Protein AF-A0AAU4DW94-F1 (afdb_monomer)

Sequence (323 aa):
MRGLFCSKTCSGLAQRNRVARTCLQCGTGFEMKASRAEQGKGRYCSVDCQALAEGSVYRPCRGCGKTFRVVRSVAERGWGSFCSQACTARRVERSCRVCGKGFSVKASVADDGRGFYCSNTCRHIGHRNRVELTCPVCSQRFTVPASLQDKRRTCSRACWVKIMGADPDMSAILAKARHDLLTTRSETRPERILYALIAEVLAELAPEVGWERQHLLLGRWTVDAAVPSLDLVLQADGDYWHGLLPESREDPRVIGNLANDARQDRALAEKGWTVLRFWESDLIGDLPACEARLRTAVLQRVRVGEPARPPEHDRGEEQQSSG

Radius of gyration: 42.32 Å; Cα contacts (8 Å, |Δi|>4): 405; chains: 1; bounding box: 106×96×96 Å

Nearest PDB structures (foldseek):
  3hrl-assembly1_A  TM=8.164E-01  e=5.955E-02  Neisseria gonorrhoeae FA 1090

Mean predicted aligned error: 16.4 Å

Secondary structure (DSSP, 8-state):
---S-SSHHHHHHHT--EEEEE-TTT--EEEEEHHHHHTT--SSSSHHHHHHHH-EEEEE-TTT--EEEEEHHHHHTT----SSHHHHT-EEEEE-TTT--EEEEEHHHHHTT----SSHHHHHHHT--EEEEE-TTT--EEEEEGGGTTT--SSSHHHHHHHHTT-HHHHHHHHHHHHHHHHTSPPPHHHHHHHHHHHHHHHHH-TT---EEEEEETTTEEEEEEEGGGTEEEEEE-TTTTT-SGGGGGSHHHHHHHHHHHHHHHHHHTTT-EEEEEEHHHHHH-HHHHHHHHHHHHHHHHHHHSPPPPP------------

Foldseek 3Di:
DPDDAPDPVRVVVVQQAKDWDAAPQPRDIDIDGPVCVVVVDDNHRDPVSVQVVQDWDWDQAPQPRDIDIDRPVCVVVVHDNHRDPVSQQDWDWAAAPQPRDIDIDGPVCVVVVHDNHRDPVSVVVVPQQKDWAAAPQPRDIDIDRPVCPVVDRHPDPVSVVVCCVVPPVNQLVVQVVVLVVVVPDDADPLLVLVVVLVCVLCVVPPVVFDKDAQDQPPSHDGAGIDRVLLLETEHEDECLLCPVDVVSCVDPNNVVVVVVVVVVCVVSVVVVHHYDYDYPCCSVPPVVVVSVVVNVSVVVSVVVPDDPDPDDPDPDDDDDDDD

pLDDT: mean 83.83, std 13.25, range [34.88, 97.69]

Structure (mmCIF, N/CA/C/O backbone):
data_AF-A0AAU4DW94-F1
#
_entry.id   AF-A0AAU4DW94-F1
#
loop_
_a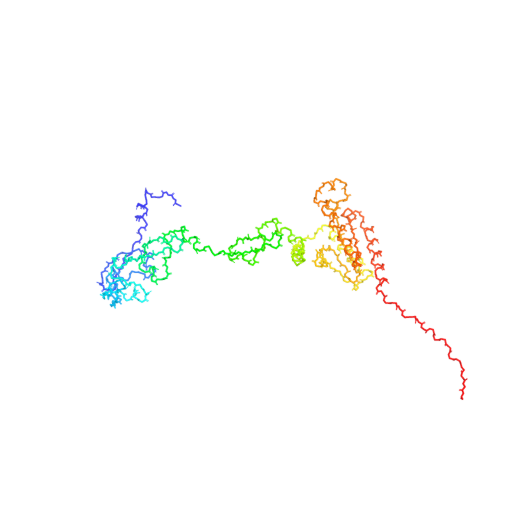tom_site.group_PDB
_atom_site.id
_atom_site.type_symbol
_atom_site.label_atom_id
_atom_site.label_alt_id
_atom_site.label_comp_id
_atom_site.label_asym_id
_atom_site.label_entity_id
_atom_site.label_seq_id
_atom_site.pdbx_PDB_ins_code
_atom_site.Cartn_x
_atom_site.Cartn_y
_atom_site.Cartn_z
_atom_site.occupancy
_atom_site.B_iso_or_equiv
_atom_site.auth_seq_id
_atom_site.auth_comp_id
_atom_site.auth_asym_id
_atom_site.auth_atom_id
_atom_site.pdbx_PDB_model_num
ATOM 1 N N . MET A 1 1 ? 41.140 24.780 0.048 1.00 46.78 1 MET A N 1
ATOM 2 C CA . MET A 1 1 ? 42.145 25.668 -0.578 1.00 46.78 1 MET A CA 1
ATOM 3 C C . MET A 1 1 ? 41.713 26.039 -1.999 1.00 46.78 1 MET A C 1
ATOM 5 O O . MET A 1 1 ? 42.033 25.329 -2.944 1.00 46.78 1 MET A O 1
ATOM 9 N N . ARG A 1 2 ? 40.942 27.118 -2.170 1.00 44.88 2 ARG A N 1
ATOM 10 C CA . ARG A 1 2 ? 40.786 27.800 -3.467 1.00 44.88 2 ARG A 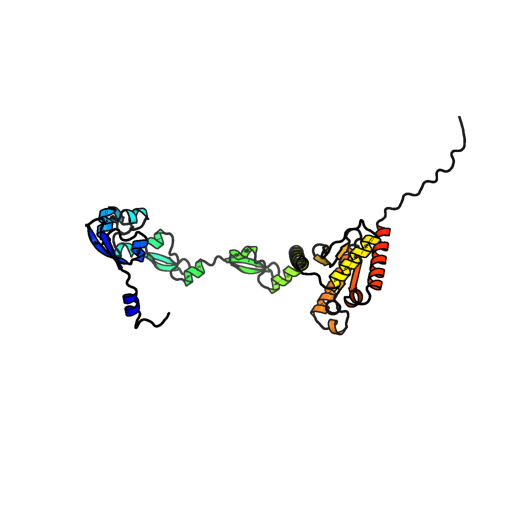CA 1
ATOM 11 C C . ARG A 1 2 ? 41.470 29.156 -3.304 1.00 44.88 2 ARG A C 1
ATOM 13 O O . ARG A 1 2 ? 41.121 29.858 -2.366 1.00 44.88 2 ARG A O 1
ATOM 20 N N . GLY A 1 3 ? 42.467 29.462 -4.138 1.00 58.72 3 GLY A N 1
ATOM 21 C CA . GLY A 1 3 ? 43.179 30.750 -4.093 1.00 58.72 3 GLY A CA 1
ATOM 22 C C . GLY A 1 3 ? 44.693 30.730 -4.355 1.00 58.72 3 GLY A C 1
ATOM 23 O O . GLY A 1 3 ? 45.267 31.798 -4.482 1.00 58.72 3 GLY A O 1
ATOM 24 N N . LEU A 1 4 ? 45.357 29.569 -4.470 1.00 67.00 4 LEU A N 1
ATOM 25 C CA . LEU A 1 4 ? 46.831 29.523 -4.593 1.00 67.00 4 LEU A CA 1
ATOM 26 C C . LEU A 1 4 ? 47.406 29.756 -6.007 1.00 67.00 4 LEU A C 1
ATOM 28 O O . LEU A 1 4 ? 48.617 29.887 -6.142 1.00 67.00 4 LEU A O 1
ATOM 32 N N . PHE A 1 5 ? 46.596 29.772 -7.070 1.00 71.88 5 PHE A N 1
ATOM 33 C CA . PHE A 1 5 ? 47.116 29.783 -8.445 1.00 71.88 5 PHE A CA 1
ATOM 34 C C . PHE A 1 5 ? 46.402 30.805 -9.333 1.00 71.88 5 PHE A C 1
ATOM 36 O O . PHE A 1 5 ? 45.175 30.876 -9.325 1.00 71.88 5 PHE A O 1
ATOM 43 N N . CYS A 1 6 ? 47.178 31.527 -10.155 1.00 78.62 6 CYS A N 1
ATOM 44 C CA . CYS A 1 6 ? 46.714 32.602 -11.044 1.00 78.62 6 CYS A CA 1
ATOM 45 C C . CYS A 1 6 ? 45.706 32.184 -12.123 1.00 78.62 6 CYS A C 1
ATOM 47 O O . CYS A 1 6 ? 44.949 33.011 -12.622 1.00 78.62 6 CYS A O 1
ATOM 49 N N . SER A 1 7 ? 45.698 30.916 -12.527 1.00 77.31 7 SER A N 1
ATOM 50 C CA . SER A 1 7 ? 44.828 30.411 -13.590 1.00 77.31 7 SER A CA 1
ATOM 51 C C . SER A 1 7 ? 44.782 28.881 -13.577 1.00 77.31 7 SER A C 1
ATOM 53 O O . SER A 1 7 ? 45.598 28.218 -12.925 1.00 77.31 7 SER A O 1
ATOM 55 N N . LYS A 1 8 ? 43.858 28.289 -14.350 1.00 72.81 8 LYS A N 1
ATOM 56 C CA . LYS A 1 8 ? 43.817 26.830 -14.568 1.00 72.81 8 LYS A CA 1
ATOM 57 C C . LYS A 1 8 ? 45.113 26.298 -15.197 1.00 72.81 8 LYS A C 1
ATOM 59 O O . LYS A 1 8 ? 45.486 25.161 -14.922 1.00 72.81 8 LYS A O 1
ATOM 64 N N . THR A 1 9 ? 45.823 27.105 -15.989 1.00 77.56 9 THR A N 1
ATOM 65 C CA . THR A 1 9 ? 47.137 26.742 -16.541 1.00 77.56 9 THR A CA 1
ATOM 66 C C . THR A 1 9 ? 48.238 26.804 -15.482 1.00 77.56 9 THR A C 1
ATOM 68 O O . THR A 1 9 ? 48.999 25.843 -15.386 1.00 77.56 9 THR A O 1
ATOM 71 N N . CYS A 1 10 ? 48.275 27.838 -14.627 1.00 74.62 10 CYS A N 1
ATOM 72 C CA . CYS A 1 10 ? 49.214 27.930 -13.495 1.00 74.62 10 CYS A CA 1
ATOM 73 C C . CYS A 1 10 ? 49.023 26.757 -12.511 1.00 74.62 10 CYS A C 1
ATOM 75 O O . CYS A 1 10 ? 49.979 26.092 -12.118 1.00 74.62 10 CYS A O 1
ATOM 77 N N . SER A 1 11 ? 47.766 26.445 -12.171 1.00 71.75 11 SER A N 1
ATOM 78 C CA . SER A 1 11 ? 47.411 25.307 -11.312 1.00 71.75 11 SER A CA 1
ATOM 79 C C . SER A 1 11 ? 47.784 23.970 -11.958 1.00 71.75 11 SER A C 1
ATOM 81 O O . SER A 1 11 ? 48.343 23.096 -11.299 1.00 71.75 11 SER A O 1
ATOM 83 N N . GLY A 1 12 ? 47.539 23.826 -13.263 1.00 70.56 12 GLY A N 1
ATOM 84 C CA . GLY A 1 12 ? 47.903 22.635 -14.021 1.00 70.56 12 GLY A CA 1
ATOM 85 C C . GLY A 1 12 ? 49.409 22.451 -14.226 1.00 70.56 12 GLY A C 1
ATOM 86 O O . GLY A 1 12 ? 49.816 21.327 -14.497 1.00 70.56 12 GLY A O 1
ATOM 87 N N . LEU A 1 13 ? 50.220 23.513 -14.117 1.00 73.94 13 LEU A N 1
ATOM 88 C CA . LEU A 1 13 ? 51.690 23.475 -14.116 1.00 73.94 13 LEU A CA 1
ATOM 89 C C . LEU A 1 13 ? 52.235 23.056 -12.746 1.00 73.94 13 LEU A C 1
ATOM 91 O O . LEU A 1 13 ? 53.047 22.139 -12.680 1.00 73.94 13 LEU A O 1
ATOM 95 N N . ALA A 1 14 ? 51.729 23.656 -11.666 1.00 68.06 14 ALA A N 1
ATOM 96 C CA . ALA A 1 14 ? 52.132 23.336 -10.295 1.00 68.06 14 ALA A CA 1
ATOM 97 C C . ALA A 1 14 ? 51.762 21.900 -9.871 1.00 68.06 14 ALA A C 1
ATOM 99 O O . ALA A 1 14 ? 52.437 21.295 -9.049 1.00 68.06 14 ALA A O 1
ATOM 100 N N . GLN A 1 15 ? 50.709 21.328 -10.461 1.00 67.69 15 GLN A N 1
ATOM 101 C CA . GLN A 1 15 ? 50.270 19.948 -10.216 1.00 67.69 15 GLN A CA 1
ATOM 102 C C . GLN A 1 15 ? 50.915 18.916 -11.168 1.00 67.69 15 GLN A C 1
ATOM 104 O O . GLN A 1 15 ? 50.485 17.757 -11.207 1.00 67.69 15 GLN A O 1
ATOM 109 N N . ARG A 1 16 ? 51.924 19.292 -11.974 1.00 70.12 16 ARG A N 1
ATOM 110 C CA . ARG A 1 16 ? 52.632 18.346 -12.858 1.00 70.12 16 ARG A CA 1
ATOM 111 C C . ARG A 1 16 ? 53.604 17.483 -12.062 1.00 70.12 16 ARG A C 1
ATOM 113 O O . ARG A 1 16 ? 54.795 17.750 -12.025 1.00 70.12 16 ARG A O 1
ATOM 120 N N . ASN A 1 17 ? 53.101 16.390 -11.506 1.00 79.88 17 ASN A N 1
ATOM 121 C CA . ASN A 1 17 ? 53.946 15.323 -10.982 1.00 79.88 17 ASN A CA 1
ATOM 122 C C . ASN A 1 17 ? 54.277 14.324 -12.109 1.00 79.88 17 ASN A C 1
ATOM 124 O O . ASN A 1 17 ? 53.418 13.518 -12.498 1.00 79.88 17 ASN A O 1
ATOM 128 N N . ARG A 1 18 ? 55.483 14.425 -12.689 1.00 83.88 18 ARG A N 1
ATOM 129 C CA . ARG A 1 18 ? 55.984 13.516 -13.734 1.00 83.88 18 ARG A CA 1
ATOM 130 C C . ARG A 1 18 ? 57.134 12.668 -13.203 1.00 83.88 18 ARG A C 1
ATOM 132 O O . ARG A 1 18 ? 57.980 13.157 -12.473 1.00 83.88 18 ARG A O 1
ATOM 139 N N . VAL A 1 19 ? 57.160 11.409 -13.612 1.00 85.25 19 VAL A N 1
ATOM 140 C CA . VAL A 1 19 ? 58.205 10.439 -13.287 1.00 85.25 19 VAL A CA 1
ATOM 141 C C . VAL A 1 19 ? 58.831 9.920 -14.575 1.00 85.25 19 VAL A C 1
ATOM 143 O O . VAL A 1 19 ? 58.117 9.680 -15.558 1.00 85.25 19 VAL A O 1
ATOM 146 N N . ALA A 1 20 ? 60.152 9.751 -14.566 1.00 87.56 20 ALA A N 1
ATOM 147 C CA 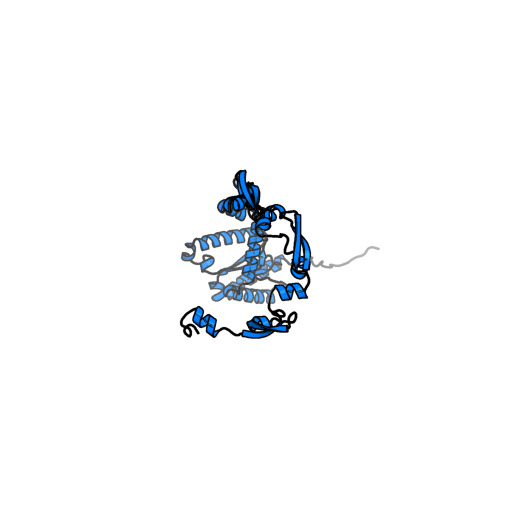. ALA A 1 20 ? 60.893 9.132 -15.656 1.00 87.56 20 ALA A CA 1
ATOM 148 C C . ALA A 1 20 ? 60.749 7.602 -15.596 1.00 87.56 20 ALA A C 1
ATOM 150 O O . ALA A 1 20 ? 60.812 6.993 -14.527 1.00 87.56 20 ALA A O 1
ATOM 151 N N . ARG A 1 21 ? 60.525 6.979 -16.751 1.00 85.81 21 ARG A N 1
ATOM 152 C CA . ARG A 1 21 ? 60.406 5.528 -16.944 1.00 85.81 21 ARG A CA 1
ATOM 153 C C . ARG A 1 21 ? 61.185 5.133 -18.194 1.00 85.81 21 ARG A C 1
ATOM 155 O O . ARG A 1 21 ? 61.287 5.912 -19.137 1.00 85.81 21 ARG A O 1
ATOM 162 N N . THR A 1 22 ? 61.683 3.905 -18.223 1.00 87.69 22 THR A N 1
ATOM 163 C CA . THR A 1 22 ? 62.366 3.344 -19.395 1.00 87.69 22 THR A CA 1
ATOM 164 C C . THR A 1 22 ? 61.388 2.498 -20.200 1.00 87.69 22 THR A C 1
ATOM 166 O O . THR A 1 22 ? 60.675 1.662 -19.644 1.00 87.69 22 THR A O 1
ATOM 169 N N . CYS A 1 23 ? 61.322 2.720 -21.513 1.00 87.25 23 CYS A N 1
ATOM 170 C CA . CYS A 1 23 ? 60.499 1.910 -22.405 1.00 87.25 23 CYS A CA 1
ATOM 171 C C . CYS A 1 23 ? 61.032 0.473 -22.469 1.00 87.25 23 CYS A C 1
ATOM 173 O O . CYS A 1 23 ? 62.174 0.264 -22.866 1.00 87.25 23 CYS A O 1
ATOM 175 N N . LEU A 1 24 ? 60.186 -0.518 -22.171 1.00 85.31 24 LEU A N 1
ATOM 176 C CA . LEU A 1 24 ? 60.566 -1.935 -22.228 1.00 85.31 24 LEU A CA 1
ATOM 177 C C . LEU A 1 24 ? 60.797 -2.460 -23.656 1.00 85.31 24 LEU A C 1
ATOM 179 O O . LEU A 1 24 ? 61.305 -3.563 -23.807 1.00 85.31 24 LEU A O 1
ATOM 183 N N . GLN A 1 25 ? 60.418 -1.696 -24.688 1.00 84.62 25 GLN A N 1
ATOM 184 C CA . GLN A 1 25 ? 60.578 -2.094 -26.092 1.00 84.62 25 GLN A CA 1
ATOM 185 C C . GLN A 1 25 ? 61.807 -1.469 -26.763 1.00 84.62 25 GLN A C 1
ATOM 187 O O . GLN A 1 25 ? 62.525 -2.158 -27.474 1.00 84.62 25 GLN A O 1
ATOM 192 N N . CYS A 1 26 ? 62.038 -0.164 -26.583 1.00 85.88 26 CYS A N 1
ATOM 193 C CA . CYS A 1 26 ? 63.111 0.565 -27.277 1.00 85.88 26 CYS A CA 1
ATOM 194 C C . CYS A 1 26 ? 64.215 1.084 -26.345 1.00 85.88 26 CYS A C 1
ATOM 196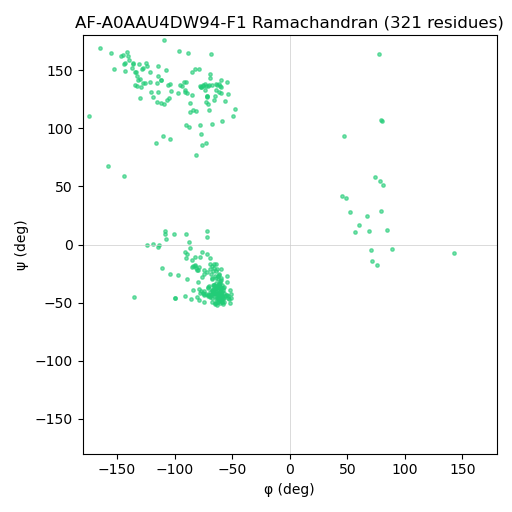 O O . CYS A 1 26 ? 65.145 1.732 -26.810 1.00 85.88 26 CYS A O 1
ATOM 198 N N . GLY A 1 27 ? 64.095 0.874 -25.029 1.00 82.75 27 GLY A N 1
ATOM 199 C CA . GLY A 1 27 ? 65.083 1.313 -24.037 1.00 82.75 27 GLY A CA 1
ATOM 200 C C . GLY A 1 27 ? 65.149 2.827 -23.803 1.00 82.75 27 GLY A C 1
ATOM 201 O O . GLY A 1 27 ? 65.865 3.276 -22.916 1.00 82.75 27 GLY A O 1
ATOM 202 N N . THR A 1 28 ? 64.400 3.638 -24.554 1.00 89.56 28 THR A N 1
ATOM 203 C CA . THR A 1 28 ? 64.410 5.100 -24.405 1.00 89.56 28 THR A CA 1
ATOM 204 C C . THR A 1 28 ? 63.687 5.535 -23.128 1.00 89.56 28 THR A C 1
ATOM 206 O O . THR A 1 28 ? 62.592 5.046 -22.823 1.00 89.56 28 THR A O 1
ATOM 209 N N . GLY A 1 29 ? 64.283 6.480 -22.396 1.00 88.00 29 GLY A N 1
ATOM 210 C CA . GLY A 1 29 ? 63.657 7.134 -21.247 1.00 88.00 29 GLY A CA 1
ATOM 211 C C . GLY A 1 29 ? 62.529 8.078 -21.675 1.00 88.00 29 GLY A C 1
ATOM 212 O O . GLY A 1 29 ? 62.667 8.821 -22.644 1.00 88.00 29 GLY A O 1
ATOM 213 N N . PHE A 1 30 ? 61.402 8.052 -20.968 1.00 90.12 30 PHE A N 1
ATOM 214 C CA . PHE A 1 30 ? 60.269 8.946 -21.202 1.00 90.12 30 PHE A CA 1
ATOM 215 C C . PHE A 1 30 ? 59.589 9.343 -19.890 1.00 90.12 30 PHE A C 1
ATOM 217 O O . PHE A 1 30 ? 59.643 8.624 -18.893 1.00 90.12 30 PHE A O 1
ATOM 224 N N . GLU A 1 31 ? 58.910 10.489 -19.891 1.00 87.44 31 GLU A N 1
ATOM 225 C CA . GLU A 1 31 ? 58.238 11.008 -18.700 1.00 87.44 31 GLU A CA 1
ATOM 226 C C . GLU A 1 31 ? 56.723 10.818 -18.749 1.00 87.44 31 GLU A C 1
ATOM 228 O O . GLU A 1 31 ? 56.059 11.149 -19.737 1.00 87.44 31 GLU A O 1
ATOM 233 N N . MET A 1 32 ? 56.124 10.418 -17.631 1.00 83.62 32 MET A N 1
ATOM 234 C CA . MET A 1 32 ? 54.675 10.251 -17.508 1.00 83.62 32 MET A CA 1
ATOM 235 C C . MET A 1 32 ? 54.153 10.703 -16.146 1.00 83.62 32 MET A C 1
ATOM 237 O O . MET A 1 32 ? 54.918 10.895 -15.215 1.00 83.62 32 MET A O 1
ATOM 241 N N . LYS A 1 33 ? 52.835 10.872 -16.009 1.00 86.25 33 LYS A N 1
ATOM 242 C CA . LYS A 1 33 ? 52.226 11.262 -14.728 1.00 86.25 33 LYS A CA 1
ATOM 243 C C . LYS A 1 33 ? 52.440 10.180 -13.662 1.00 86.25 33 LYS A C 1
ATOM 245 O O . LYS A 1 33 ? 52.119 9.021 -13.932 1.00 86.25 33 LYS A O 1
ATOM 250 N N . ALA A 1 34 ? 52.874 10.576 -12.463 1.00 83.25 34 ALA A N 1
ATOM 251 C CA . ALA A 1 34 ? 53.146 9.673 -11.336 1.00 83.25 34 ALA A CA 1
ATOM 252 C C . ALA A 1 34 ? 51.972 8.723 -11.034 1.00 83.25 34 ALA A C 1
ATOM 254 O O . ALA A 1 34 ? 52.146 7.509 -11.021 1.00 83.25 34 ALA A O 1
ATOM 255 N N . SER A 1 35 ? 50.742 9.246 -10.986 1.00 83.50 35 SER A N 1
ATOM 256 C CA . SER A 1 35 ? 49.536 8.444 -10.723 1.00 83.50 35 SER A CA 1
ATOM 257 C C . SER A 1 35 ? 49.244 7.356 -11.764 1.00 83.50 35 SER A C 1
ATOM 259 O O . SER A 1 35 ? 48.625 6.340 -11.458 1.00 83.50 35 SER A O 1
ATOM 261 N N . ARG A 1 36 ? 49.682 7.524 -13.020 1.00 81.62 36 ARG A N 1
ATOM 262 C CA . ARG A 1 36 ? 49.581 6.453 -14.028 1.00 81.62 36 ARG A CA 1
ATOM 263 C C . ARG A 1 36 ? 50.684 5.412 -13.865 1.00 81.62 36 ARG A C 1
ATOM 265 O O . ARG A 1 36 ? 50.437 4.247 -14.162 1.00 81.62 36 ARG A O 1
ATOM 272 N N . ALA A 1 37 ? 51.862 5.833 -13.417 1.00 81.38 37 ALA A N 1
ATOM 273 C CA . ALA A 1 37 ? 52.998 4.956 -13.171 1.00 81.38 37 ALA A CA 1
ATOM 274 C C . ALA A 1 37 ? 52.762 4.052 -11.943 1.00 81.38 37 ALA A C 1
ATOM 276 O O . ALA A 1 37 ? 53.145 2.882 -11.973 1.00 81.38 37 ALA A O 1
ATOM 277 N N . GLU A 1 38 ? 52.080 4.570 -10.915 1.00 81.25 38 GLU A N 1
ATOM 278 C CA . GLU A 1 38 ? 51.604 3.827 -9.733 1.00 81.25 38 GLU A CA 1
ATOM 279 C C . GLU A 1 38 ? 50.546 2.775 -10.095 1.00 81.25 38 GLU A C 1
ATOM 281 O O . GLU A 1 38 ? 50.593 1.653 -9.609 1.00 81.25 38 GLU A O 1
ATOM 286 N N . GLN A 1 39 ? 49.644 3.078 -11.037 1.00 80.25 39 GLN A N 1
ATOM 287 C CA . GLN A 1 39 ? 48.658 2.122 -11.573 1.00 80.25 39 GLN A CA 1
ATOM 288 C C . GLN A 1 39 ? 49.266 1.040 -12.493 1.00 80.25 39 GLN A C 1
ATOM 290 O O . GLN A 1 39 ? 48.533 0.384 -13.236 1.00 80.25 39 GLN A O 1
ATOM 295 N N . GLY A 1 40 ? 50.595 0.905 -12.538 1.00 78.12 40 GLY A N 1
ATOM 296 C CA . GLY A 1 40 ? 51.293 -0.066 -13.388 1.00 78.12 40 GLY A CA 1
ATOM 297 C C . GLY A 1 40 ? 51.210 0.215 -14.896 1.00 78.12 40 GLY A C 1
ATOM 298 O O . GLY A 1 40 ? 51.562 -0.644 -15.704 1.00 78.12 40 GLY A O 1
ATOM 299 N N . LYS A 1 41 ? 50.745 1.404 -15.311 1.00 77.19 41 LYS A N 1
ATOM 300 C CA . LYS A 1 41 ? 50.675 1.815 -16.726 1.00 77.19 41 LYS A CA 1
ATOM 301 C C . LYS A 1 41 ? 51.986 2.486 -17.153 1.00 77.19 41 LYS A C 1
ATOM 303 O O . LYS A 1 41 ? 52.781 2.904 -16.319 1.00 77.19 41 LYS A O 1
ATOM 308 N N . GLY A 1 42 ? 52.194 2.619 -18.467 1.00 78.75 42 GLY A N 1
ATOM 309 C CA . GLY A 1 42 ? 53.393 3.255 -19.032 1.00 78.75 42 GLY A CA 1
ATOM 310 C C . GLY A 1 42 ? 54.616 2.342 -19.034 1.00 78.75 42 GLY A C 1
ATOM 311 O O . GLY A 1 42 ? 55.667 2.678 -18.502 1.00 78.75 42 GLY A O 1
ATOM 312 N N . ARG A 1 43 ? 54.453 1.162 -19.636 1.00 82.19 43 ARG A N 1
ATOM 313 C CA . ARG A 1 43 ? 55.540 0.211 -19.920 1.00 82.19 43 ARG A CA 1
ATOM 314 C C . ARG A 1 43 ? 56.303 0.560 -21.206 1.00 82.19 43 ARG A C 1
ATOM 316 O O . ARG A 1 43 ? 57.416 0.090 -21.409 1.00 82.19 43 ARG A O 1
ATOM 323 N N . TYR A 1 44 ? 55.708 1.396 -22.058 1.00 87.00 44 TYR A N 1
ATOM 324 C CA . TYR A 1 44 ? 56.217 1.763 -23.376 1.00 87.00 44 TYR A CA 1
ATOM 325 C C . TYR A 1 44 ? 56.125 3.279 -23.583 1.00 87.00 44 TYR A C 1
ATOM 327 O O . TYR A 1 44 ? 55.199 3.908 -23.067 1.00 87.00 44 TYR A O 1
ATOM 335 N N . CYS A 1 45 ? 57.060 3.853 -24.345 1.00 84.25 45 CYS A N 1
ATOM 336 C CA . CYS A 1 45 ? 57.127 5.296 -24.607 1.00 84.25 45 CYS A CA 1
ATOM 337 C C . CYS A 1 45 ? 56.055 5.795 -25.592 1.00 84.25 45 CYS A C 1
ATOM 339 O O . CYS A 1 45 ? 55.676 6.964 -25.542 1.00 84.25 45 CYS A O 1
ATOM 341 N N . SER A 1 46 ? 55.545 4.924 -26.468 1.00 82.56 46 SER A N 1
ATOM 342 C CA . SER A 1 46 ? 54.530 5.250 -27.473 1.00 82.56 46 SER A CA 1
ATOM 343 C C . SER A 1 46 ? 53.563 4.088 -27.709 1.00 82.56 46 SER A C 1
ATOM 345 O O . SER A 1 46 ? 53.846 2.938 -27.360 1.00 82.56 46 SER A O 1
ATOM 347 N N . VAL A 1 47 ? 52.420 4.395 -28.332 1.00 78.81 47 VAL A N 1
ATOM 348 C CA . VAL A 1 47 ? 51.444 3.384 -28.778 1.00 78.81 47 VAL A CA 1
ATOM 349 C C . VAL A 1 47 ? 52.081 2.421 -29.784 1.00 78.81 47 VAL A C 1
ATOM 351 O O . VAL A 1 47 ? 51.757 1.239 -29.773 1.00 78.81 47 VAL A O 1
ATOM 354 N N . ASP A 1 48 ? 53.038 2.887 -30.588 1.00 78.44 48 ASP A N 1
ATOM 355 C CA . ASP A 1 48 ? 53.757 2.045 -31.548 1.00 78.44 48 ASP A CA 1
ATOM 356 C C . ASP A 1 48 ? 54.697 1.055 -30.853 1.00 78.44 48 ASP A C 1
ATOM 358 O O . ASP A 1 48 ? 54.688 -0.128 -31.181 1.00 78.44 48 ASP A O 1
ATOM 362 N N . CYS A 1 49 ? 55.450 1.497 -29.838 1.00 80.94 49 CYS A N 1
ATOM 363 C CA . CYS A 1 49 ? 56.283 0.598 -29.031 1.00 80.94 49 CYS A CA 1
ATOM 364 C C . CYS A 1 49 ? 55.440 -0.440 -28.282 1.00 80.94 49 CYS A C 1
ATOM 366 O O . CYS A 1 49 ? 55.835 -1.599 -28.181 1.00 80.94 49 CYS A O 1
ATOM 368 N N . GLN A 1 50 ? 54.259 -0.043 -27.804 1.00 80.62 50 GLN A N 1
ATOM 369 C CA . GLN A 1 50 ? 53.301 -0.973 -27.215 1.00 80.62 50 GLN A CA 1
ATOM 370 C C . GLN A 1 50 ? 52.763 -1.973 -28.252 1.00 80.62 50 GLN A C 1
ATOM 372 O O . GLN A 1 50 ? 52.713 -3.168 -27.979 1.00 80.62 50 GLN A O 1
ATOM 377 N N . ALA A 1 51 ? 52.401 -1.511 -29.451 1.00 74.44 51 ALA A N 1
ATOM 378 C CA . ALA A 1 51 ? 51.894 -2.360 -30.528 1.00 74.44 51 ALA A CA 1
ATOM 379 C C . ALA A 1 51 ? 52.943 -3.357 -31.051 1.00 74.44 51 ALA A C 1
ATOM 381 O O . ALA A 1 51 ? 52.591 -4.482 -31.404 1.00 74.44 51 ALA A O 1
ATOM 382 N N . LEU A 1 52 ? 54.220 -2.959 -31.092 1.00 79.56 52 LEU A N 1
ATOM 383 C CA . LEU A 1 52 ? 55.341 -3.834 -31.447 1.00 79.56 52 LEU A CA 1
ATOM 384 C C . LEU A 1 52 ? 55.573 -4.919 -30.391 1.00 79.56 52 LEU A C 1
ATOM 386 O O . LEU A 1 52 ? 55.829 -6.062 -30.752 1.00 79.56 52 LEU A O 1
ATOM 390 N N . ALA A 1 53 ? 55.441 -4.574 -29.109 1.00 79.94 53 ALA A N 1
ATOM 391 C CA . ALA A 1 53 ? 55.616 -5.520 -28.012 1.00 79.94 53 ALA A CA 1
ATOM 392 C C . ALA A 1 53 ? 54.437 -6.502 -27.863 1.00 79.94 53 ALA A C 1
ATOM 394 O O . ALA A 1 53 ? 54.644 -7.679 -27.587 1.00 79.94 53 ALA A O 1
ATOM 395 N N . GLU A 1 54 ? 53.195 -6.038 -28.039 1.00 76.62 54 GLU A N 1
ATOM 396 C CA . GLU A 1 54 ? 51.983 -6.871 -27.910 1.00 76.62 54 GLU A CA 1
ATOM 397 C C . GLU A 1 54 ? 51.668 -7.682 -29.182 1.00 76.62 54 GLU A C 1
ATOM 399 O O . GLU A 1 54 ? 50.918 -8.662 -29.140 1.00 76.62 54 GLU A O 1
ATOM 404 N N . GLY A 1 55 ? 52.236 -7.282 -30.322 1.00 80.50 55 GLY A N 1
ATOM 405 C CA . GLY A 1 55 ? 51.946 -7.857 -31.628 1.00 80.50 55 GLY A CA 1
ATOM 406 C C . GLY A 1 55 ? 50.620 -7.370 -32.222 1.00 80.50 55 GLY A C 1
ATOM 407 O O . GLY A 1 55 ? 49.735 -6.820 -31.557 1.00 80.50 55 GLY A O 1
ATOM 408 N N . SER A 1 56 ? 50.465 -7.582 -33.529 1.00 81.94 56 SER A N 1
ATOM 409 C CA . SER A 1 56 ? 49.272 -7.174 -34.274 1.00 81.94 56 SER A CA 1
ATOM 410 C C . SER A 1 56 ? 48.692 -8.327 -35.081 1.00 81.94 56 SER A C 1
ATOM 412 O O . SER A 1 56 ? 49.404 -9.242 -35.484 1.00 81.94 56 SER A O 1
ATOM 414 N N . VAL A 1 57 ? 47.381 -8.284 -35.288 1.00 85.75 57 VAL A N 1
ATOM 415 C CA . VAL A 1 57 ? 46.612 -9.269 -36.048 1.00 85.75 57 VAL A CA 1
ATOM 416 C C . VAL A 1 57 ? 45.897 -8.577 -37.203 1.00 85.75 57 VAL A C 1
ATOM 418 O O . VAL A 1 57 ? 45.515 -7.408 -37.103 1.00 85.75 57 VAL A O 1
ATOM 421 N N . TYR A 1 58 ? 45.705 -9.297 -38.305 1.00 85.62 58 TYR A N 1
ATOM 422 C CA . TYR A 1 58 ? 44.921 -8.818 -39.440 1.00 85.62 58 TYR A CA 1
ATOM 423 C C . TYR A 1 58 ? 43.462 -9.242 -39.279 1.00 85.62 58 TYR A C 1
ATOM 425 O O . TYR A 1 58 ? 43.174 -10.398 -38.975 1.00 85.62 58 TYR A O 1
ATOM 433 N N . ARG A 1 59 ? 42.528 -8.308 -39.483 1.00 84.94 59 ARG A N 1
ATOM 434 C CA . ARG A 1 59 ? 41.084 -8.589 -39.490 1.00 84.94 59 ARG A CA 1
ATOM 435 C C . ARG A 1 59 ? 40.402 -7.914 -40.680 1.00 84.94 59 ARG A C 1
ATOM 437 O O . ARG A 1 59 ? 40.839 -6.834 -41.085 1.00 84.94 59 ARG A O 1
ATOM 444 N N . PRO A 1 60 ? 39.332 -8.507 -41.238 1.00 87.06 60 PRO A N 1
ATOM 445 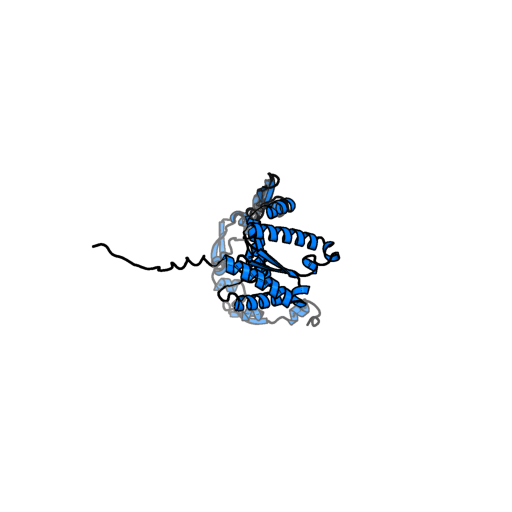C CA . PRO A 1 60 ? 38.535 -7.857 -42.271 1.00 87.06 60 PRO A CA 1
ATOM 446 C C . PRO A 1 60 ? 37.733 -6.690 -41.680 1.00 87.06 60 PRO A C 1
ATOM 448 O O . PRO A 1 60 ? 37.142 -6.791 -40.603 1.00 87.06 60 PRO A O 1
ATOM 451 N N . CYS A 1 61 ? 37.696 -5.566 -42.392 1.00 84.19 61 CYS A N 1
ATOM 452 C CA . CYS A 1 61 ? 36.872 -4.420 -42.034 1.00 84.19 61 CYS A CA 1
ATOM 453 C C . CYS A 1 61 ? 35.388 -4.713 -42.287 1.00 84.19 61 CYS A C 1
ATOM 455 O O . CYS A 1 61 ? 35.003 -5.008 -43.414 1.00 84.19 61 CYS A O 1
ATOM 457 N N . ARG A 1 62 ? 34.522 -4.506 -41.284 1.00 80.88 62 ARG A N 1
ATOM 458 C CA . ARG A 1 62 ? 33.059 -4.659 -41.443 1.00 80.88 62 ARG A CA 1
ATOM 459 C C . ARG A 1 62 ? 32.430 -3.671 -42.437 1.00 80.88 62 ARG A C 1
ATOM 461 O O . ARG A 1 62 ? 31.334 -3.903 -42.927 1.00 80.88 62 ARG A O 1
ATOM 468 N N . GLY A 1 63 ? 33.103 -2.553 -42.715 1.00 75.44 63 GLY A N 1
ATOM 469 C CA . GLY A 1 63 ? 32.605 -1.507 -43.611 1.00 75.44 63 GLY A CA 1
ATOM 470 C C . GLY A 1 63 ? 32.910 -1.757 -45.089 1.00 75.44 63 GLY A C 1
ATOM 471 O O . GLY A 1 63 ? 32.016 -1.602 -45.918 1.00 75.44 63 GLY A O 1
ATOM 472 N N . CYS A 1 64 ? 34.159 -2.121 -45.410 1.00 81.06 64 CYS A N 1
ATOM 473 C CA . CYS A 1 64 ? 34.664 -2.236 -46.787 1.00 81.06 64 CYS A CA 1
ATOM 474 C C . CYS A 1 64 ? 35.258 -3.612 -47.140 1.00 81.06 64 CYS A C 1
ATOM 476 O O . CYS A 1 64 ? 35.757 -3.784 -48.247 1.00 81.06 64 CYS A O 1
ATOM 478 N N . GLY A 1 65 ? 35.281 -4.567 -46.206 1.00 81.31 65 GLY A N 1
ATOM 479 C CA . GLY A 1 65 ? 35.821 -5.918 -46.403 1.00 81.31 65 GLY A CA 1
ATOM 480 C C . GLY A 1 65 ? 37.351 -6.025 -46.400 1.00 81.31 65 GLY A C 1
ATOM 481 O O . GLY A 1 65 ? 37.879 -7.109 -46.174 1.00 81.31 65 GLY A O 1
ATOM 482 N N . LYS A 1 66 ? 38.084 -4.917 -46.584 1.00 86.50 66 LYS A N 1
ATOM 483 C CA . LYS A 1 66 ? 39.556 -4.922 -46.645 1.00 86.50 66 LYS A CA 1
ATOM 484 C C . LYS A 1 66 ? 40.180 -5.366 -45.321 1.00 86.50 66 LYS A C 1
ATOM 486 O O . LYS A 1 66 ? 39.748 -4.937 -44.248 1.00 86.50 66 LYS A O 1
ATOM 491 N N . THR A 1 67 ? 41.223 -6.187 -45.395 1.00 87.00 67 THR A N 1
ATOM 492 C CA . THR A 1 67 ? 42.010 -6.605 -44.230 1.00 87.00 67 THR A CA 1
ATOM 493 C C . THR A 1 67 ? 42.896 -5.465 -43.742 1.00 87.00 67 THR A C 1
ATOM 495 O O . THR A 1 67 ? 43.586 -4.828 -44.535 1.00 87.00 67 THR A O 1
ATOM 498 N N . PHE A 1 68 ? 42.899 -5.210 -42.436 1.00 88.75 68 PHE A N 1
ATOM 499 C CA . PHE A 1 68 ? 43.724 -4.172 -41.821 1.00 88.75 68 PHE A CA 1
ATOM 500 C C . PHE A 1 68 ? 44.326 -4.650 -40.499 1.00 88.75 68 PHE A C 1
ATOM 502 O O . PHE A 1 68 ? 43.841 -5.604 -39.884 1.00 88.75 68 PHE A O 1
ATOM 509 N N . ARG A 1 69 ? 45.414 -3.993 -40.090 1.00 86.75 69 ARG A N 1
ATOM 510 C CA . ARG A 1 69 ? 46.218 -4.354 -38.919 1.00 86.75 69 ARG A CA 1
ATOM 511 C C . ARG A 1 69 ? 45.633 -3.742 -37.644 1.00 86.75 69 ARG A C 1
ATOM 513 O O . ARG A 1 69 ? 45.433 -2.530 -37.583 1.00 86.75 69 ARG A O 1
ATOM 520 N N . VAL A 1 70 ? 45.415 -4.562 -36.618 1.00 86.31 70 VAL A N 1
ATOM 521 C CA . VAL A 1 70 ? 44.918 -4.153 -35.292 1.00 86.31 70 VAL A CA 1
ATOM 522 C C . VAL A 1 70 ? 45.819 -4.740 -34.210 1.00 86.31 70 VAL A C 1
ATOM 524 O O . VAL A 1 70 ? 46.295 -5.864 -34.340 1.00 86.31 70 VAL A O 1
ATOM 527 N N . VAL A 1 71 ? 46.071 -3.994 -33.136 1.00 85.50 71 VAL A N 1
ATOM 528 C CA . VAL A 1 71 ? 46.829 -4.499 -31.978 1.00 85.50 71 VAL A CA 1
ATOM 529 C C . VAL A 1 71 ? 46.073 -5.665 -31.332 1.00 85.50 71 VAL A C 1
ATOM 531 O O . VAL A 1 71 ? 44.851 -5.592 -31.174 1.00 85.50 71 VAL A O 1
ATOM 534 N N . ARG A 1 72 ? 46.783 -6.734 -30.949 1.00 83.50 72 ARG A N 1
ATOM 535 C CA . ARG A 1 72 ? 46.185 -7.974 -30.423 1.00 83.50 72 ARG A CA 1
ATOM 536 C C . ARG A 1 72 ? 45.218 -7.718 -29.257 1.00 83.50 72 ARG A C 1
ATOM 538 O O . ARG A 1 72 ? 44.072 -8.155 -29.317 1.00 83.50 72 ARG A O 1
ATOM 545 N N . SER A 1 73 ? 45.621 -6.906 -28.281 1.00 81.50 73 SER A N 1
ATOM 546 C CA . SER A 1 73 ? 44.808 -6.564 -27.102 1.00 81.50 73 SER A CA 1
ATOM 547 C C . SER A 1 73 ? 43.501 -5.822 -27.429 1.00 81.50 73 SER A C 1
ATOM 549 O O . SER A 1 73 ? 42.500 -5.951 -26.722 1.00 81.50 73 SER A O 1
ATOM 551 N N . VAL A 1 74 ? 43.473 -5.050 -28.520 1.00 82.62 74 VAL A N 1
ATOM 552 C CA . VAL A 1 74 ? 42.269 -4.354 -29.006 1.00 82.62 74 VAL A CA 1
ATOM 553 C C . VAL A 1 74 ? 41.322 -5.347 -29.680 1.00 82.62 74 VAL A C 1
ATOM 555 O O . VAL A 1 74 ? 40.113 -5.301 -29.443 1.00 82.62 74 VAL A O 1
ATOM 558 N N . ALA A 1 75 ? 41.870 -6.273 -30.471 1.00 81.88 75 ALA A N 1
ATOM 559 C CA . ALA A 1 75 ? 41.101 -7.309 -31.148 1.00 81.88 75 ALA A CA 1
ATOM 560 C C . ALA A 1 75 ? 40.468 -8.312 -30.165 1.00 81.88 75 ALA A C 1
ATOM 562 O O . ALA A 1 75 ? 39.307 -8.675 -30.360 1.00 81.88 75 ALA A O 1
ATOM 563 N N . GLU A 1 76 ? 41.188 -8.708 -29.110 1.00 82.94 76 GLU A N 1
ATOM 564 C CA . GLU A 1 76 ? 40.703 -9.602 -28.042 1.00 82.94 76 GLU A CA 1
ATOM 565 C C . GLU A 1 76 ? 39.534 -8.998 -27.257 1.00 82.94 76 GLU A C 1
ATOM 567 O O . GLU A 1 76 ? 38.580 -9.693 -26.926 1.00 82.94 76 GLU A O 1
ATOM 572 N N . ARG A 1 77 ? 39.542 -7.678 -27.033 1.00 81.12 77 ARG A N 1
ATOM 573 C CA . ARG A 1 77 ? 38.411 -6.968 -26.408 1.00 81.12 77 ARG A CA 1
ATOM 574 C C . ARG A 1 77 ? 37.190 -6.849 -27.325 1.00 81.12 77 ARG A C 1
ATOM 576 O O . ARG A 1 77 ? 36.152 -6.369 -26.879 1.00 81.12 77 ARG A O 1
ATOM 583 N N . GLY A 1 78 ? 37.314 -7.221 -28.603 1.00 79.25 78 GLY A N 1
ATOM 584 C CA . GLY A 1 78 ? 36.275 -7.070 -29.626 1.00 79.25 78 GLY A CA 1
ATOM 585 C C . GLY A 1 78 ? 36.231 -5.687 -30.291 1.00 79.25 78 GLY A C 1
ATOM 586 O O . GLY A 1 78 ? 35.264 -5.366 -30.980 1.00 79.25 78 GLY A O 1
ATOM 587 N N . TRP A 1 79 ? 37.255 -4.852 -30.094 1.00 77.38 79 TRP A N 1
ATOM 588 C CA . TRP A 1 79 ? 37.327 -3.484 -30.616 1.00 77.38 79 TRP A CA 1
ATOM 589 C C . TRP A 1 79 ? 38.128 -3.468 -31.932 1.00 77.38 79 TRP A C 1
ATOM 591 O O . TRP A 1 79 ? 38.783 -4.444 -32.291 1.00 77.38 79 TRP A O 1
ATOM 601 N N . GLY A 1 80 ? 38.065 -2.367 -32.693 1.00 79.00 80 GLY A N 1
ATOM 602 C CA . GLY A 1 80 ? 38.777 -2.255 -33.976 1.00 79.00 80 GLY A CA 1
ATOM 603 C C . GLY A 1 80 ? 38.130 -3.072 -35.100 1.00 79.00 80 GLY A C 1
ATOM 604 O O . GLY A 1 80 ? 38.766 -3.932 -35.693 1.00 79.00 80 GLY A O 1
ATOM 605 N N . SER A 1 81 ? 36.852 -2.808 -35.396 1.00 81.38 81 SER A N 1
ATOM 606 C CA . SER A 1 81 ? 36.099 -3.473 -36.482 1.00 81.38 81 SER A CA 1
ATOM 607 C C . SER A 1 81 ? 36.201 -2.772 -37.848 1.00 81.38 81 SER A C 1
ATOM 609 O O . SER A 1 81 ? 35.722 -3.298 -38.857 1.00 81.38 81 SER A O 1
ATOM 611 N N . PHE A 1 82 ? 36.801 -1.580 -37.900 1.00 85.31 82 PHE A N 1
ATOM 612 C CA . PHE A 1 82 ? 36.863 -0.746 -39.100 1.00 85.31 82 PHE A CA 1
ATOM 613 C C . PHE A 1 82 ? 38.278 -0.232 -39.363 1.00 85.31 82 PHE A C 1
ATOM 615 O O . PHE A 1 82 ? 38.974 0.146 -38.425 1.00 85.31 82 PHE A O 1
ATOM 622 N N . CYS A 1 83 ? 38.677 -0.177 -40.637 1.00 83.62 83 CYS A N 1
ATOM 623 C CA . CYS A 1 83 ? 40.024 0.234 -41.040 1.00 83.62 83 CYS A CA 1
ATOM 624 C C . CYS A 1 83 ? 40.244 1.755 -41.027 1.00 83.62 83 CYS A C 1
ATOM 626 O O . CYS A 1 83 ? 41.384 2.207 -41.033 1.00 83.62 83 CYS A O 1
ATOM 628 N N . SER A 1 84 ? 39.174 2.558 -41.051 1.00 81.75 84 SER A N 1
ATOM 629 C CA . SER A 1 84 ? 39.254 4.022 -41.101 1.00 81.75 84 SER A CA 1
ATOM 630 C C . SER A 1 84 ? 38.010 4.699 -40.521 1.00 81.75 84 SER A C 1
ATOM 632 O O . SER A 1 84 ? 36.946 4.083 -40.377 1.00 81.75 84 SER A O 1
ATOM 634 N N . GLN A 1 85 ? 38.126 6.000 -40.231 1.00 80.38 85 GLN A N 1
ATOM 635 C CA . GLN A 1 85 ? 36.990 6.828 -39.807 1.00 80.38 85 GLN A CA 1
ATOM 636 C C . GLN A 1 85 ? 35.884 6.861 -40.869 1.00 80.38 85 GLN A C 1
ATOM 638 O O . GLN A 1 85 ? 34.712 6.766 -40.522 1.00 80.38 85 GLN A O 1
ATOM 643 N N . ALA A 1 86 ? 36.242 6.873 -42.159 1.00 79.69 86 ALA A N 1
ATOM 644 C CA . ALA A 1 86 ? 35.277 6.800 -43.257 1.00 79.69 86 ALA A CA 1
ATOM 645 C C . ALA A 1 86 ? 34.455 5.497 -43.225 1.00 79.69 86 ALA A C 1
ATOM 647 O O . ALA A 1 86 ? 33.231 5.535 -43.325 1.00 79.69 86 ALA A O 1
ATOM 648 N N . CYS A 1 87 ? 35.102 4.348 -42.988 1.00 78.69 87 CYS A N 1
ATOM 649 C CA . CYS A 1 87 ? 34.394 3.068 -42.850 1.00 78.69 87 CYS A CA 1
ATOM 650 C C . CYS A 1 87 ? 33.523 3.006 -41.586 1.00 78.69 87 CYS A C 1
ATOM 652 O O . CYS A 1 87 ? 32.488 2.346 -41.586 1.00 78.69 87 CYS A O 1
ATOM 654 N N . THR A 1 88 ? 33.917 3.717 -40.528 1.00 77.56 88 THR A N 1
ATOM 655 C CA . THR A 1 88 ? 33.147 3.826 -39.276 1.00 77.56 88 THR A CA 1
ATOM 656 C C . THR A 1 88 ? 31.944 4.769 -39.421 1.00 77.56 88 THR A C 1
ATOM 658 O O . THR A 1 88 ? 30.934 4.616 -38.735 1.00 77.56 88 THR A O 1
ATOM 661 N N . ALA A 1 89 ? 32.036 5.745 -40.326 1.00 78.50 89 ALA A N 1
ATOM 662 C CA . ALA A 1 89 ? 31.011 6.748 -40.586 1.00 78.50 89 ALA A CA 1
ATOM 663 C C . ALA A 1 89 ? 29.954 6.309 -41.616 1.00 78.50 89 ALA A C 1
ATOM 665 O O . ALA A 1 89 ? 29.050 7.095 -41.902 1.00 78.50 89 ALA A O 1
ATOM 666 N N . ARG A 1 90 ? 30.025 5.075 -42.148 1.00 81.50 90 ARG A N 1
ATOM 667 C CA . ARG A 1 90 ? 29.034 4.541 -43.097 1.00 81.50 90 ARG A CA 1
ATOM 668 C C . ARG A 1 90 ? 27.625 4.659 -42.517 1.00 81.50 90 ARG A C 1
ATOM 670 O O . ARG A 1 90 ? 27.372 4.218 -41.391 1.00 81.50 90 ARG A O 1
ATOM 677 N N . ARG A 1 91 ? 26.706 5.230 -43.296 1.00 85.62 91 ARG A N 1
ATOM 678 C CA . ARG A 1 91 ? 25.303 5.390 -42.911 1.00 85.62 91 ARG A CA 1
ATOM 679 C C . ARG A 1 91 ? 24.383 4.557 -43.793 1.00 85.62 91 ARG A C 1
ATOM 681 O O . ARG A 1 91 ? 24.732 4.235 -44.922 1.00 85.62 91 ARG A O 1
ATOM 688 N N . VAL A 1 92 ? 23.238 4.189 -43.239 1.00 86.00 92 VAL A N 1
ATOM 689 C CA . VAL A 1 92 ? 22.181 3.412 -43.884 1.00 86.00 92 VAL A CA 1
ATOM 690 C C . VAL A 1 92 ? 20.871 4.165 -43.684 1.00 86.00 92 VAL A C 1
ATOM 692 O O . VAL A 1 92 ? 20.601 4.646 -42.580 1.00 86.00 92 VAL A O 1
ATOM 695 N N . GLU A 1 93 ? 20.073 4.268 -44.742 1.00 90.94 93 GLU A N 1
ATOM 696 C CA . GLU A 1 93 ? 18.740 4.863 -44.679 1.00 90.94 93 GLU A CA 1
ATOM 697 C C . GLU A 1 93 ? 17.741 3.891 -44.046 1.00 90.94 93 GLU A C 1
ATOM 699 O O . GLU A 1 93 ? 17.718 2.697 -44.354 1.00 90.94 93 GLU A O 1
ATOM 704 N N . ARG A 1 94 ? 16.911 4.401 -43.135 1.00 88.69 94 ARG A N 1
ATOM 705 C CA . ARG A 1 94 ? 15.827 3.660 -42.484 1.00 88.69 94 ARG A CA 1
ATOM 706 C C . ARG A 1 94 ? 14.563 4.505 -42.435 1.00 88.69 94 ARG A C 1
ATOM 708 O O . ARG A 1 94 ? 14.619 5.729 -42.435 1.00 88.69 94 ARG A O 1
ATOM 715 N N . SER A 1 95 ? 13.414 3.846 -42.341 1.00 88.94 95 SER A N 1
ATOM 716 C CA . SER A 1 95 ? 12.124 4.496 -42.114 1.00 88.94 95 SER A CA 1
ATOM 717 C C . SER A 1 95 ? 11.784 4.535 -40.623 1.00 88.94 95 SER A C 1
ATOM 719 O O . SER A 1 95 ? 11.996 3.574 -39.876 1.00 88.94 95 SER A O 1
ATOM 721 N N . CYS A 1 96 ? 11.284 5.680 -40.157 1.00 88.25 96 CYS A N 1
ATOM 722 C CA . CYS A 1 96 ? 10.857 5.848 -38.772 1.00 88.25 96 CYS A CA 1
ATOM 723 C C . CYS A 1 96 ? 9.558 5.074 -38.509 1.00 88.25 96 CYS A C 1
ATOM 725 O O . CYS A 1 96 ? 8.561 5.314 -39.182 1.00 88.25 96 CYS A O 1
ATOM 727 N N . ARG A 1 97 ? 9.517 4.230 -37.469 1.00 85.88 97 ARG A N 1
ATOM 728 C CA . ARG A 1 97 ? 8.314 3.442 -37.119 1.00 85.88 97 ARG A CA 1
ATOM 729 C C . ARG A 1 97 ? 7.106 4.269 -36.663 1.00 85.88 97 ARG A C 1
ATOM 731 O O . ARG A 1 97 ? 6.007 3.739 -36.613 1.00 85.88 97 ARG A O 1
ATOM 738 N N . VAL A 1 98 ? 7.308 5.534 -36.291 1.00 84.50 98 VAL A N 1
ATOM 739 C CA . VAL A 1 98 ? 6.231 6.404 -35.784 1.00 84.50 98 VAL A CA 1
ATOM 740 C C . VAL A 1 98 ? 5.696 7.340 -36.858 1.00 84.50 98 VAL A C 1
ATOM 742 O O . VAL A 1 98 ? 4.490 7.489 -36.986 1.00 84.50 98 VAL A O 1
ATOM 745 N N . CYS A 1 99 ? 6.574 7.992 -37.621 1.00 85.94 99 CYS A N 1
ATOM 746 C CA . CYS A 1 99 ? 6.166 9.011 -38.592 1.00 85.94 99 CYS A CA 1
ATOM 747 C C . CYS A 1 99 ? 6.425 8.621 -40.053 1.00 85.94 99 CYS A C 1
ATOM 749 O O . CYS A 1 99 ? 6.186 9.435 -40.938 1.00 85.94 99 CYS A O 1
ATOM 751 N N . GLY A 1 100 ? 6.991 7.439 -40.317 1.00 84.62 100 GLY A N 1
ATOM 752 C CA . GLY A 1 100 ? 7.293 6.942 -41.663 1.00 84.62 100 GLY A CA 1
ATOM 753 C C . GLY A 1 100 ? 8.453 7.638 -42.384 1.00 84.62 100 GLY A C 1
ATOM 754 O O . GLY A 1 100 ? 8.969 7.094 -43.355 1.00 84.62 100 GLY A O 1
ATOM 755 N N . LYS A 1 101 ? 8.916 8.806 -41.910 1.00 89.31 101 LYS A N 1
ATOM 756 C CA . LYS A 1 101 ? 9.979 9.586 -42.566 1.00 89.31 101 LYS A CA 1
ATOM 757 C C . LYS A 1 101 ? 11.289 8.798 -42.670 1.00 89.31 101 LYS A C 1
ATOM 759 O O . LYS A 1 101 ? 11.709 8.165 -41.695 1.00 89.31 101 LYS A O 1
ATOM 764 N N . GLY A 1 102 ? 11.928 8.884 -43.838 1.00 89.62 102 GLY A N 1
ATOM 765 C CA . GLY A 1 102 ? 13.274 8.367 -44.079 1.00 89.62 102 GLY A CA 1
ATOM 766 C C . GLY A 1 102 ? 14.317 9.154 -43.286 1.00 89.62 102 GLY A C 1
ATOM 767 O O . GLY A 1 102 ? 14.222 10.377 -43.167 1.00 89.62 102 GLY A O 1
ATOM 768 N N . PHE A 1 103 ? 15.274 8.454 -42.688 1.00 91.12 103 PHE A N 1
ATOM 769 C CA . PHE A 1 103 ? 16.380 9.053 -41.959 1.00 91.12 103 PHE A CA 1
ATOM 770 C C . PHE A 1 103 ? 17.615 8.152 -41.966 1.00 91.12 103 PHE A C 1
ATOM 772 O O . PHE A 1 103 ? 17.538 6.923 -41.953 1.00 91.12 103 PHE A O 1
ATOM 779 N N . SER A 1 104 ? 18.772 8.797 -41.884 1.00 89.12 104 SER A N 1
ATOM 780 C CA . SER A 1 104 ? 20.066 8.136 -41.960 1.00 89.12 104 SER A CA 1
ATOM 781 C C . SER A 1 104 ? 20.572 7.730 -40.574 1.00 89.12 104 SER A C 1
ATOM 783 O O . SER A 1 104 ? 20.637 8.573 -39.674 1.00 89.12 104 SER A O 1
ATOM 785 N N . VAL A 1 105 ? 21.026 6.489 -40.387 1.00 89.25 105 VAL A N 1
ATOM 786 C CA . VAL A 1 105 ? 21.676 6.000 -39.150 1.00 89.25 105 VAL A CA 1
ATOM 787 C C . VAL A 1 105 ? 23.042 5.395 -39.438 1.00 89.25 105 VAL A C 1
ATOM 789 O O . VAL A 1 105 ? 23.301 4.946 -40.545 1.00 89.25 105 VAL A O 1
ATOM 792 N N . LYS A 1 106 ? 23.939 5.355 -38.446 1.00 86.69 106 LYS A N 1
ATOM 793 C CA . LYS A 1 106 ? 25.219 4.640 -38.596 1.00 86.69 106 LYS A CA 1
ATOM 794 C C . LYS A 1 106 ? 24.956 3.152 -38.843 1.00 86.69 106 LYS A C 1
ATOM 796 O O . LYS A 1 106 ? 24.122 2.573 -38.149 1.00 86.69 106 LYS A O 1
ATOM 801 N N . ALA A 1 107 ? 25.702 2.539 -39.761 1.00 82.19 107 ALA A N 1
ATOM 802 C CA . ALA A 1 107 ? 25.555 1.124 -40.108 1.00 82.19 107 ALA A CA 1
ATOM 803 C C . ALA A 1 107 ? 25.656 0.217 -38.871 1.00 82.19 107 ALA A C 1
ATOM 805 O O . ALA A 1 107 ? 24.774 -0.599 -38.652 1.00 82.19 107 ALA A O 1
ATOM 806 N N . SER A 1 108 ? 26.617 0.475 -37.976 1.00 79.75 108 SER A N 1
ATOM 807 C CA . SER A 1 108 ? 26.755 -0.284 -36.724 1.00 79.75 108 SER A CA 1
ATOM 808 C C . SER A 1 108 ? 25.521 -0.222 -35.818 1.00 79.75 108 SER A C 1
ATOM 810 O O . SER A 1 108 ? 25.180 -1.198 -35.168 1.00 79.75 108 SER A O 1
ATOM 812 N N . VAL A 1 109 ? 24.815 0.912 -35.785 1.00 82.69 109 VAL A N 1
ATOM 813 C CA . VAL A 1 109 ? 23.581 1.054 -34.997 1.00 82.69 109 VAL A CA 1
ATOM 814 C C . VAL A 1 109 ? 22.452 0.237 -35.624 1.00 82.69 109 VAL A C 1
ATOM 816 O O . VAL A 1 109 ? 21.651 -0.338 -34.893 1.00 82.69 109 VAL A O 1
ATOM 819 N N . ALA A 1 110 ? 22.393 0.177 -36.956 1.00 82.44 110 ALA A N 1
ATOM 820 C CA . ALA A 1 110 ? 21.425 -0.647 -37.669 1.00 82.44 110 ALA A CA 1
ATOM 821 C C . ALA A 1 110 ? 21.708 -2.149 -37.499 1.00 82.44 110 ALA A C 1
ATOM 823 O O . ALA A 1 110 ? 20.757 -2.900 -37.283 1.00 82.44 110 ALA A O 1
ATOM 824 N N . ASP A 1 111 ? 22.983 -2.549 -37.548 1.00 79.81 111 ASP A N 1
ATOM 825 C CA . ASP A 1 111 ? 23.446 -3.930 -37.353 1.00 79.81 111 ASP A CA 1
ATOM 826 C C . ASP A 1 111 ? 23.151 -4.426 -35.927 1.00 79.81 111 ASP A C 1
ATOM 828 O O . ASP A 1 111 ? 22.720 -5.559 -35.742 1.00 79.81 111 ASP A O 1
ATOM 832 N N . ASP A 1 112 ? 23.276 -3.551 -34.922 1.00 79.62 112 ASP A N 1
ATOM 833 C CA . ASP A 1 112 ? 22.902 -3.832 -33.526 1.00 79.62 112 ASP A CA 1
ATOM 834 C C . ASP A 1 112 ? 21.372 -3.902 -33.302 1.00 79.62 112 ASP A C 1
ATOM 836 O O . ASP A 1 112 ? 20.905 -3.917 -32.161 1.00 79.62 112 ASP A O 1
ATOM 840 N N . GLY A 1 113 ? 20.560 -3.846 -34.364 1.00 80.75 113 GLY A N 1
ATOM 841 C CA . GLY A 1 113 ? 19.101 -3.843 -34.263 1.00 80.75 113 GLY A CA 1
ATOM 842 C C . GLY A 1 113 ? 18.533 -2.580 -33.606 1.00 80.75 113 GLY A C 1
ATOM 843 O O . GLY A 1 113 ? 17.440 -2.615 -33.046 1.00 80.75 113 GLY A O 1
ATOM 844 N N . ARG A 1 114 ? 19.260 -1.456 -33.644 1.00 81.88 114 ARG A N 1
ATOM 845 C CA . ARG A 1 114 ? 18.834 -0.152 -33.111 1.00 81.88 114 ARG A CA 1
ATOM 846 C C . ARG A 1 114 ? 18.547 0.838 -34.250 1.00 81.88 114 ARG A C 1
ATOM 848 O O . ARG A 1 114 ? 18.733 0.557 -35.430 1.00 81.88 114 ARG A O 1
ATOM 855 N N . GLY A 1 115 ? 18.069 2.034 -33.891 1.00 83.38 115 GLY A N 1
ATOM 856 C CA . GLY A 1 115 ? 17.835 3.118 -34.855 1.00 83.38 115 GLY A CA 1
ATOM 857 C C . GLY A 1 115 ? 16.519 2.999 -35.629 1.00 83.38 115 GLY A C 1
ATOM 858 O O . GLY A 1 115 ? 16.518 3.091 -36.847 1.00 83.38 115 GLY A O 1
ATOM 859 N N . PHE A 1 116 ? 15.396 2.815 -34.928 1.00 86.19 116 PHE A N 1
ATOM 860 C CA . PHE A 1 116 ? 14.049 2.735 -35.526 1.00 86.19 116 PHE A CA 1
ATOM 861 C C . PHE A 1 116 ? 13.304 4.073 -35.626 1.00 86.19 116 PHE A C 1
ATOM 863 O O . PHE A 1 116 ? 12.200 4.124 -36.167 1.00 86.19 116 PHE A O 1
ATOM 870 N N . TYR A 1 117 ? 13.866 5.146 -35.066 1.00 90.75 117 TYR A N 1
ATOM 871 C CA . TYR A 1 117 ? 13.178 6.425 -34.913 1.00 90.75 117 TYR A CA 1
ATOM 872 C C . TYR A 1 117 ? 14.052 7.586 -35.379 1.00 90.75 117 TYR A C 1
ATOM 874 O O . TYR A 1 117 ? 15.225 7.653 -35.015 1.00 90.75 117 TYR A O 1
ATOM 882 N N . CYS A 1 118 ? 13.460 8.525 -36.120 1.00 87.31 118 CYS A N 1
ATOM 883 C CA . CYS A 1 118 ? 14.167 9.677 -36.686 1.00 87.31 118 CYS A CA 1
ATOM 884 C C . CYS A 1 118 ? 14.522 10.760 -35.654 1.00 87.31 118 CYS A C 1
ATOM 886 O O . CYS A 1 118 ? 15.416 11.567 -35.887 1.00 87.31 118 CYS A O 1
ATOM 888 N N . SER A 1 119 ? 13.815 10.811 -34.520 1.00 86.38 119 SER A N 1
ATOM 889 C CA . SER A 1 119 ? 14.005 11.823 -33.478 1.00 86.38 119 SER A CA 1
ATOM 890 C C . SER A 1 119 ? 13.742 11.261 -32.085 1.00 86.38 119 SER A C 1
ATOM 892 O O . SER A 1 119 ? 13.071 10.235 -31.925 1.00 86.38 119 SER A O 1
ATOM 894 N N . ASN A 1 120 ? 14.231 11.961 -31.057 1.00 86.62 120 ASN A N 1
ATOM 895 C CA . ASN A 1 120 ? 13.972 11.584 -29.668 1.00 86.62 120 ASN A CA 1
ATOM 896 C C . ASN A 1 120 ? 12.466 11.603 -29.340 1.00 86.62 120 ASN A C 1
ATOM 898 O O . ASN A 1 120 ? 11.982 10.752 -28.601 1.00 86.62 120 ASN A O 1
ATOM 902 N N . THR A 1 121 ? 11.707 12.509 -29.964 1.00 86.62 121 THR A N 1
ATOM 903 C CA . THR A 1 121 ? 10.243 12.572 -29.856 1.00 86.62 121 THR A CA 1
ATOM 904 C C . THR A 1 121 ? 9.582 11.304 -30.391 1.00 86.62 121 THR A C 1
ATOM 906 O O . THR A 1 121 ? 8.790 10.683 -29.686 1.00 86.62 121 THR A O 1
ATOM 909 N N . CYS A 1 122 ? 9.951 10.864 -31.602 1.00 84.12 122 CYS A N 1
ATOM 910 C CA . CYS A 1 122 ? 9.428 9.620 -32.176 1.00 84.12 122 CYS A CA 1
ATOM 911 C C . CYS A 1 122 ? 9.849 8.400 -31.352 1.00 84.12 122 CYS A C 1
ATOM 913 O O . CYS A 1 122 ? 9.045 7.499 -31.141 1.00 84.12 122 CYS A O 1
ATOM 915 N N . ARG A 1 123 ? 11.073 8.395 -30.814 1.00 86.62 123 ARG A N 1
ATOM 916 C CA . ARG A 1 123 ? 11.530 7.343 -29.901 1.00 86.62 123 ARG A CA 1
ATOM 917 C C . ARG A 1 123 ? 10.654 7.265 -28.653 1.00 86.62 123 ARG A C 1
ATOM 919 O O . ARG A 1 123 ? 10.217 6.179 -28.294 1.00 86.62 123 ARG A O 1
ATOM 926 N N . HIS A 1 124 ? 10.351 8.394 -28.017 1.00 83.19 124 HIS A N 1
ATOM 927 C CA . HIS A 1 124 ? 9.469 8.408 -26.852 1.00 83.19 124 HIS A CA 1
ATOM 928 C C . HIS A 1 124 ? 8.049 7.951 -27.183 1.00 83.19 124 HIS A C 1
ATOM 930 O O . HIS A 1 124 ? 7.451 7.271 -26.362 1.00 83.19 124 HIS A O 1
ATOM 936 N N . ILE A 1 125 ? 7.515 8.283 -28.362 1.00 81.31 125 ILE A N 1
ATOM 937 C CA . ILE A 1 125 ? 6.185 7.823 -28.786 1.00 81.31 125 ILE A CA 1
ATOM 938 C C . ILE A 1 125 ? 6.187 6.310 -29.027 1.00 81.31 125 ILE A C 1
ATOM 940 O O . ILE A 1 125 ? 5.345 5.618 -28.470 1.00 81.31 125 ILE A O 1
ATOM 944 N N . GLY A 1 126 ? 7.155 5.788 -29.784 1.00 76.38 126 GLY A N 1
ATOM 945 C CA . GLY A 1 126 ? 7.231 4.359 -30.105 1.00 76.38 126 GLY A CA 1
ATOM 946 C C . GLY A 1 126 ? 7.526 3.463 -28.899 1.00 76.38 126 GLY A C 1
ATOM 947 O O . GLY A 1 126 ? 7.172 2.292 -28.904 1.00 76.38 126 GLY A O 1
ATOM 948 N N . HIS A 1 127 ? 8.127 4.012 -27.839 1.00 77.62 127 HIS A N 1
ATOM 949 C CA . HIS A 1 127 ? 8.319 3.311 -26.567 1.00 77.62 127 HIS A CA 1
ATOM 950 C C . HIS A 1 127 ? 7.126 3.419 -25.598 1.00 77.62 127 HIS A C 1
ATOM 952 O O . HIS A 1 127 ? 7.177 2.816 -24.525 1.00 77.62 127 HIS A O 1
ATOM 958 N N . ARG A 1 128 ? 6.051 4.158 -25.924 1.00 73.81 128 ARG A N 1
ATOM 959 C CA . ARG A 1 128 ? 4.837 4.193 -25.088 1.00 73.81 128 ARG A CA 1
ATOM 960 C C . ARG A 1 128 ? 4.084 2.869 -25.222 1.00 73.81 128 ARG A C 1
ATOM 962 O O . ARG A 1 128 ? 3.161 2.758 -26.016 1.00 73.81 128 ARG A O 1
ATOM 969 N N . ASN A 1 129 ? 4.450 1.890 -24.402 1.00 79.25 129 ASN A N 1
ATOM 970 C CA . ASN A 1 129 ? 3.659 0.678 -24.228 1.00 79.25 129 ASN A CA 1
ATOM 971 C C . ASN A 1 129 ? 2.448 0.991 -23.332 1.00 79.25 129 ASN A C 1
ATOM 973 O O . ASN A 1 129 ? 2.574 1.048 -22.103 1.00 79.25 129 ASN A O 1
ATOM 977 N N . ARG A 1 130 ? 1.305 1.295 -23.953 1.00 82.75 130 ARG A N 1
ATOM 978 C CA . ARG A 1 130 ? 0.041 1.586 -23.269 1.00 82.75 130 ARG A CA 1
ATOM 979 C C . ARG A 1 130 ? -0.965 0.477 -23.536 1.00 82.75 130 ARG A C 1
ATOM 981 O O . ARG A 1 130 ? -1.052 -0.009 -24.656 1.00 82.75 130 ARG A O 1
ATOM 988 N N . VAL A 1 131 ? -1.732 0.137 -22.510 1.00 84.88 131 VAL A N 1
ATOM 989 C CA . VAL A 1 131 ? -2.824 -0.837 -22.565 1.00 84.88 131 VAL A CA 1
ATOM 990 C C . VAL A 1 131 ? -4.154 -0.129 -22.324 1.00 84.88 131 VAL A C 1
ATOM 992 O O . VAL A 1 131 ? -4.217 0.843 -21.560 1.00 84.88 131 VAL A O 1
ATOM 995 N N . GLU A 1 132 ? -5.203 -0.593 -22.997 1.00 88.50 132 GLU A N 1
ATOM 996 C CA . GLU A 1 132 ? -6.575 -0.134 -22.784 1.00 88.50 132 GLU A CA 1
ATOM 997 C C . GLU A 1 132 ? -7.250 -0.973 -21.700 1.00 88.50 132 GLU A C 1
ATOM 999 O O . GLU A 1 132 ? -7.218 -2.201 -21.741 1.00 88.50 132 GLU A O 1
ATOM 1004 N N . LEU A 1 133 ? -7.869 -0.298 -20.734 1.00 87.50 133 LEU A N 1
ATOM 1005 C CA . LEU A 1 133 ? -8.633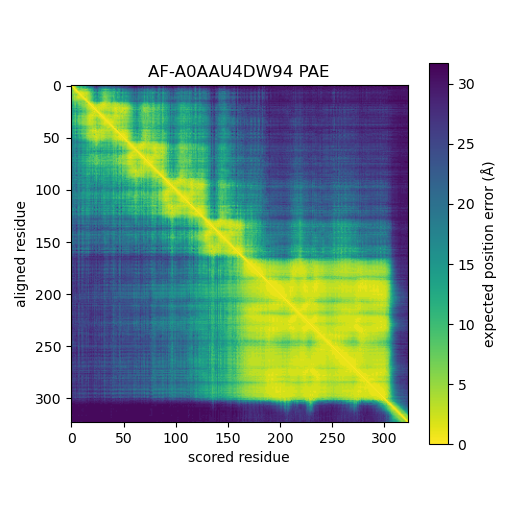 -0.901 -19.648 1.00 87.50 133 LEU A CA 1
ATOM 1006 C C . LEU A 1 133 ? -10.052 -0.340 -19.628 1.00 87.50 133 LEU A C 1
ATOM 1008 O O . LEU A 1 133 ? -10.294 0.799 -20.031 1.00 87.50 133 LEU A O 1
ATOM 1012 N N . THR A 1 134 ? -10.988 -1.133 -19.108 1.00 88.62 134 THR A N 1
ATOM 1013 C CA . THR A 1 134 ? -12.380 -0.715 -18.904 1.00 88.62 134 THR A CA 1
ATOM 1014 C C . THR A 1 134 ? -12.610 -0.447 -17.423 1.00 88.62 134 THR A C 1
ATOM 1016 O O . THR A 1 134 ? -12.305 -1.287 -16.580 1.00 88.62 134 THR A O 1
ATOM 1019 N N . CYS A 1 135 ? -13.116 0.740 -17.090 1.00 86.06 135 CYS A N 1
ATOM 1020 C CA . CYS A 1 135 ? -13.401 1.106 -15.705 1.00 86.06 135 CYS A CA 1
ATOM 1021 C C . CYS A 1 135 ? -14.636 0.340 -15.184 1.00 86.06 135 CYS A C 1
ATOM 1023 O O . CYS A 1 135 ? -15.694 0.485 -15.789 1.00 86.06 135 CYS A O 1
ATOM 1025 N N . PRO A 1 136 ? -14.582 -0.366 -14.039 1.00 82.06 136 PRO A N 1
ATOM 1026 C CA . PRO A 1 136 ? -15.737 -1.106 -13.516 1.00 82.06 136 PRO A CA 1
ATOM 1027 C C . PRO A 1 136 ? -16.876 -0.211 -12.999 1.00 82.06 136 PRO A C 1
ATOM 1029 O O . PRO A 1 136 ? -17.983 -0.686 -12.795 1.00 82.06 136 PRO A O 1
ATOM 1032 N N . VAL A 1 137 ? -16.611 1.078 -12.753 1.00 82.44 137 VAL A N 1
ATOM 1033 C CA . VAL A 1 137 ? -17.591 2.005 -12.149 1.00 82.44 137 VAL A CA 1
ATOM 1034 C C . VAL A 1 137 ? -18.431 2.729 -13.186 1.00 82.44 137 VAL A C 1
ATOM 1036 O O . VAL A 1 137 ? -19.625 2.919 -13.002 1.00 82.44 137 VAL A O 1
ATOM 1039 N N . CYS A 1 138 ? -17.784 3.219 -14.240 1.00 85.62 138 CYS A N 1
ATOM 1040 C CA . CYS A 1 138 ? -18.426 4.050 -15.257 1.00 85.62 138 CYS A CA 1
ATOM 1041 C C . CYS A 1 138 ? -18.382 3.422 -16.650 1.00 85.62 138 CYS A C 1
ATOM 1043 O O . CYS A 1 138 ? -18.816 4.056 -17.607 1.00 85.62 138 CYS A O 1
ATOM 1045 N N . SER A 1 139 ? -17.789 2.233 -16.782 1.00 86.38 139 SER A N 1
ATOM 1046 C CA . SER A 1 139 ? -17.614 1.498 -18.041 1.00 86.38 139 SER A CA 1
ATOM 1047 C C . SER A 1 139 ? -16.870 2.257 -19.148 1.00 86.38 139 SER A C 1
ATOM 1049 O O . SER A 1 139 ? -16.802 1.795 -20.284 1.00 86.38 139 SER A O 1
ATOM 1051 N N . GLN A 1 140 ? -16.251 3.400 -18.835 1.00 89.19 140 GLN A N 1
ATOM 1052 C CA . GLN A 1 140 ? -15.425 4.143 -19.783 1.00 89.19 140 GLN A CA 1
ATOM 1053 C C . GLN A 1 140 ? -14.090 3.431 -20.014 1.00 89.19 140 GLN A C 1
ATOM 1055 O O . GLN A 1 140 ? -13.441 2.965 -19.067 1.00 89.19 140 GLN A O 1
ATOM 1060 N N . ARG A 1 141 ? -13.662 3.399 -21.280 1.00 89.94 141 ARG A N 1
ATOM 1061 C CA . ARG A 1 141 ? -12.338 2.914 -21.687 1.00 89.94 141 ARG A CA 1
ATOM 1062 C C . ARG A 1 141 ? -11.283 3.976 -21.388 1.00 89.94 141 ARG A C 1
ATOM 1064 O O . ARG A 1 141 ? -11.492 5.156 -21.663 1.00 89.94 141 ARG A O 1
ATOM 1071 N N . PHE A 1 142 ? -10.152 3.571 -20.822 1.00 90.94 142 PHE A N 1
ATOM 1072 C CA . PHE A 1 142 ? -9.039 4.467 -20.506 1.00 90.94 142 PHE A CA 1
ATOM 1073 C C . PHE A 1 142 ? -7.688 3.782 -20.740 1.00 90.94 142 PHE A C 1
ATOM 1075 O O . PHE A 1 142 ? -7.589 2.559 -20.715 1.00 90.94 142 PHE A O 1
ATOM 1082 N N . THR A 1 143 ? -6.635 4.575 -20.971 1.00 87.81 143 THR A N 1
ATOM 1083 C CA . THR A 1 143 ? -5.287 4.049 -21.259 1.00 87.81 143 THR A CA 1
ATOM 1084 C C . THR A 1 143 ? -4.352 4.207 -20.070 1.00 87.81 143 THR A C 1
ATOM 1086 O O . THR A 1 143 ? -4.286 5.277 -19.456 1.00 87.81 143 THR A O 1
ATOM 1089 N N . VAL A 1 144 ? -3.563 3.173 -19.786 1.00 88.69 144 VAL A N 1
ATOM 1090 C CA . VAL A 1 144 ? -2.494 3.216 -18.779 1.00 88.69 144 VAL A CA 1
ATOM 1091 C C . VAL A 1 144 ? -1.191 2.658 -19.348 1.00 88.69 144 VAL A C 1
ATOM 1093 O O . VAL A 1 144 ? -1.222 1.882 -20.301 1.00 88.69 144 VAL A O 1
ATOM 1096 N N . PRO A 1 145 ? -0.020 3.044 -18.812 1.00 86.81 145 PRO A N 1
ATOM 1097 C CA . PRO A 1 145 ? 1.222 2.327 -19.085 1.00 86.81 145 PRO A CA 1
ATOM 1098 C C . PRO A 1 145 ? 1.072 0.840 -18.740 1.00 86.81 145 PRO A C 1
ATOM 1100 O O . PRO A 1 145 ? 0.496 0.526 -17.700 1.00 86.81 145 PRO A O 1
ATOM 1103 N N . ALA A 1 146 ? 1.628 -0.059 -19.555 1.00 84.94 146 ALA A N 1
ATOM 1104 C CA . ALA A 1 146 ? 1.546 -1.507 -19.324 1.00 84.94 146 ALA A CA 1
ATOM 1105 C C . ALA A 1 146 ? 2.044 -1.925 -17.924 1.00 84.94 146 ALA A C 1
ATOM 1107 O O . ALA A 1 146 ? 1.481 -2.814 -17.302 1.00 84.94 146 ALA A O 1
ATOM 1108 N N . SER A 1 147 ? 3.031 -1.214 -17.364 1.00 85.50 147 SER A N 1
ATOM 1109 C CA . SER A 1 147 ? 3.528 -1.440 -15.996 1.00 85.50 147 SER A CA 1
ATOM 1110 C C . SER A 1 147 ? 2.506 -1.168 -14.883 1.00 85.50 147 SER A C 1
ATOM 1112 O O . SER A 1 147 ? 2.724 -1.559 -13.737 1.00 85.50 147 SER A O 1
ATOM 1114 N N . LEU A 1 148 ? 1.420 -0.456 -15.191 1.00 85.38 148 LEU A N 1
ATOM 1115 C CA . LEU A 1 148 ? 0.346 -0.117 -14.261 1.00 85.38 148 LEU A CA 1
ATOM 1116 C C . LEU A 1 148 ? -0.941 -0.901 -14.531 1.00 85.38 148 LEU A C 1
ATOM 1118 O O . LEU A 1 148 ? -1.924 -0.639 -13.843 1.00 85.38 148 LEU A O 1
ATOM 1122 N N . GLN A 1 149 ? -0.943 -1.844 -15.478 1.00 83.81 149 GLN A N 1
ATOM 1123 C CA . GLN A 1 149 ? -2.121 -2.633 -15.847 1.00 83.81 149 GLN A CA 1
ATOM 1124 C C . GLN A 1 149 ? -2.788 -3.288 -14.629 1.00 83.81 149 GLN A C 1
ATOM 1126 O O . GLN A 1 149 ? -3.975 -3.080 -14.394 1.00 83.81 149 GLN A O 1
ATOM 1131 N N . ASP A 1 150 ? -2.001 -3.971 -13.796 1.00 77.62 150 ASP A N 1
ATOM 1132 C CA . ASP A 1 150 ? -2.522 -4.703 -12.632 1.00 77.62 150 ASP A CA 1
ATOM 1133 C C . ASP A 1 150 ? -2.808 -3.791 -11.431 1.00 77.62 150 ASP A C 1
ATOM 1135 O O . ASP A 1 150 ? -3.606 -4.112 -10.550 1.00 77.62 150 ASP A O 1
ATOM 1139 N N . LYS A 1 151 ? -2.162 -2.619 -11.392 1.00 79.25 151 LYS A N 1
ATOM 1140 C CA . LYS A 1 151 ? -2.270 -1.660 -10.282 1.00 79.25 151 LYS A CA 1
ATOM 1141 C C . LYS A 1 151 ? -3.415 -0.671 -10.471 1.00 79.25 151 LYS A C 1
ATOM 1143 O O . LYS A 1 151 ? -3.955 -0.156 -9.492 1.00 79.25 151 LYS A O 1
ATOM 1148 N N . ARG A 1 152 ? -3.770 -0.341 -11.716 1.00 81.62 152 ARG A N 1
ATOM 1149 C CA . ARG A 1 152 ? -4.722 0.726 -12.031 1.00 81.62 152 ARG A CA 1
ATOM 1150 C C . ARG A 1 152 ? -6.029 0.163 -12.577 1.00 81.62 152 ARG A C 1
ATOM 1152 O O . ARG A 1 152 ? -6.204 0.023 -13.777 1.00 81.62 152 ARG A O 1
ATOM 1159 N N . ARG A 1 153 ? -6.988 -0.052 -11.674 1.00 81.75 153 ARG A N 1
ATOM 1160 C CA . ARG A 1 153 ? -8.312 -0.612 -11.997 1.00 81.75 153 ARG A CA 1
ATOM 1161 C C . ARG A 1 153 ? -9.358 0.405 -12.463 1.00 81.75 153 ARG A C 1
ATOM 1163 O O . ARG A 1 153 ? -10.346 0.022 -13.070 1.00 81.75 153 ARG A O 1
ATOM 1170 N N . THR A 1 154 ? -9.178 1.696 -12.181 1.00 87.19 154 THR A N 1
ATOM 1171 C CA . THR A 1 154 ? -10.192 2.727 -12.468 1.00 87.19 154 THR A CA 1
ATOM 1172 C C . THR A 1 154 ? -9.641 3.896 -13.275 1.00 87.19 154 THR A C 1
ATOM 1174 O O . THR A 1 154 ? -8.462 4.260 -13.171 1.00 87.19 154 THR A O 1
ATOM 1177 N N . CYS A 1 155 ? -10.526 4.531 -14.051 1.00 86.44 155 CYS A N 1
ATOM 1178 C CA . CYS A 1 155 ? -10.167 5.666 -14.901 1.00 86.44 155 CYS A CA 1
ATOM 1179 C C . CYS A 1 155 ? -9.752 6.905 -14.088 1.00 86.44 155 CYS A C 1
ATOM 1181 O O . CYS A 1 155 ? -8.832 7.623 -14.475 1.00 86.44 155 CYS A O 1
ATOM 1183 N N . SER A 1 156 ? -10.368 7.142 -12.925 1.00 86.44 156 SER A N 1
ATOM 1184 C CA . SER A 1 156 ? -10.176 8.359 -12.128 1.00 86.44 156 SER A CA 1
ATOM 1185 C C . SER A 1 156 ? -10.121 8.092 -10.623 1.00 86.44 156 SER A C 1
ATOM 1187 O O . SER A 1 156 ? -10.573 7.054 -10.134 1.00 86.44 156 SER A O 1
ATOM 1189 N N . ARG A 1 157 ? -9.593 9.067 -9.864 1.00 82.62 157 ARG A N 1
ATOM 1190 C CA . ARG A 1 157 ? -9.604 9.051 -8.389 1.00 82.62 157 ARG A CA 1
ATOM 1191 C C . ARG A 1 157 ? -11.034 8.946 -7.846 1.00 82.62 157 ARG A C 1
ATOM 1193 O O . ARG A 1 157 ? -11.244 8.225 -6.882 1.00 82.62 157 ARG A O 1
ATOM 1200 N N . ALA A 1 158 ? -12.007 9.587 -8.495 1.00 83.50 158 ALA A N 1
ATOM 1201 C CA . ALA A 1 158 ? -13.415 9.511 -8.108 1.00 83.50 158 ALA A CA 1
ATOM 1202 C C . ALA A 1 158 ? -13.978 8.086 -8.248 1.00 83.50 158 ALA A C 1
ATOM 1204 O O . ALA A 1 158 ? -14.587 7.570 -7.315 1.00 83.50 158 ALA A O 1
ATOM 1205 N N . CYS A 1 159 ? -13.718 7.411 -9.375 1.00 83.56 159 CYS A N 1
ATOM 1206 C CA . CYS A 1 159 ? -14.115 6.009 -9.545 1.00 83.56 159 CYS A CA 1
ATOM 1207 C C . CYS A 1 159 ? -13.362 5.083 -8.581 1.00 83.56 159 CYS A C 1
ATOM 1209 O O . CYS A 1 159 ? -13.934 4.128 -8.072 1.00 83.56 159 CYS A O 1
ATOM 1211 N N . TRP A 1 160 ? -12.094 5.384 -8.288 1.00 82.56 160 TRP A N 1
ATOM 1212 C CA . TRP A 1 160 ? -11.332 4.647 -7.281 1.00 82.56 160 TRP A CA 1
ATOM 1213 C C . TRP A 1 160 ? -11.981 4.740 -5.895 1.00 82.56 160 TRP A C 1
ATOM 1215 O O . TRP A 1 160 ? -12.189 3.713 -5.268 1.00 82.56 160 TRP A O 1
ATOM 1225 N N . VAL A 1 161 ? -12.363 5.940 -5.440 1.00 79.12 161 VAL A N 1
ATOM 1226 C CA . VAL A 1 161 ? -13.026 6.128 -4.134 1.00 79.12 161 VAL A CA 1
ATOM 1227 C C . VAL A 1 161 ? -14.349 5.358 -4.061 1.00 79.12 161 VAL A C 1
ATOM 1229 O O . VAL A 1 161 ? -14.620 4.732 -3.043 1.00 79.12 161 VAL A O 1
ATOM 1232 N N . LYS A 1 162 ? -15.130 5.339 -5.151 1.00 77.00 162 LYS A N 1
ATOM 1233 C CA . LYS A 1 162 ? -16.395 4.588 -5.220 1.00 77.00 162 LYS A CA 1
ATOM 1234 C C . LYS A 1 162 ? -16.206 3.076 -5.053 1.00 77.00 162 LYS A C 1
ATOM 1236 O O . LYS A 1 162 ? -16.970 2.464 -4.321 1.00 77.00 162 LYS A O 1
ATOM 1241 N N . ILE A 1 163 ? -15.190 2.484 -5.688 1.00 74.81 163 ILE A N 1
ATOM 1242 C CA . ILE A 1 163 ? -14.889 1.048 -5.519 1.00 74.81 163 ILE A CA 1
ATOM 1243 C C . ILE A 1 163 ? -14.279 0.760 -4.153 1.00 74.81 163 ILE A C 1
ATOM 1245 O O . ILE A 1 163 ? -14.680 -0.197 -3.508 1.00 74.81 163 ILE A O 1
ATOM 1249 N N . MET A 1 164 ? -13.350 1.593 -3.684 1.00 69.00 164 MET A N 1
ATOM 1250 C CA . MET A 1 164 ? -12.649 1.347 -2.419 1.00 69.00 164 MET A CA 1
ATOM 1251 C C . MET A 1 164 ? -13.578 1.313 -1.202 1.00 69.00 164 MET A C 1
ATOM 1253 O O . MET A 1 164 ? -13.239 0.677 -0.213 1.00 69.00 164 MET A O 1
ATOM 1257 N N . GLY A 1 165 ? -14.726 1.994 -1.258 1.00 62.62 165 GLY A N 1
ATOM 1258 C CA . GLY A 1 165 ? -15.740 1.923 -0.203 1.00 62.62 165 GLY A CA 1
ATOM 1259 C C . GLY A 1 165 ? -16.704 0.736 -0.315 1.00 62.62 165 GLY A C 1
ATOM 1260 O O . GLY A 1 165 ? -17.362 0.421 0.671 1.00 62.62 165 GLY A O 1
ATOM 1261 N N . ALA A 1 166 ? -16.809 0.105 -1.488 1.00 66.56 166 ALA A N 1
ATOM 1262 C CA . ALA A 1 166 ? -17.827 -0.904 -1.799 1.00 66.56 166 ALA A CA 1
ATOM 1263 C C . ALA A 1 166 ? -17.267 -2.327 -1.959 1.00 66.56 166 ALA A C 1
ATOM 1265 O O . ALA A 1 166 ? -18.025 -3.285 -1.859 1.00 66.56 166 ALA A O 1
ATOM 1266 N N . ASP A 1 167 ? -15.966 -2.468 -2.217 1.00 71.75 167 ASP A N 1
ATOM 1267 C CA . ASP A 1 167 ? -15.287 -3.752 -2.385 1.00 71.75 167 ASP A CA 1
ATOM 1268 C C . ASP A 1 167 ? -14.944 -4.370 -1.006 1.00 71.75 167 ASP A C 1
ATOM 1270 O O . ASP A 1 167 ? -14.141 -3.785 -0.263 1.00 71.75 167 ASP A O 1
ATOM 1274 N N . PRO A 1 168 ? -15.540 -5.527 -0.639 1.00 72.19 168 PRO A N 1
ATOM 1275 C CA . PRO A 1 168 ? -15.289 -6.183 0.645 1.00 72.19 168 PRO A CA 1
ATOM 1276 C C . PRO A 1 168 ? -13.819 -6.560 0.860 1.00 72.19 168 PRO A C 1
ATOM 1278 O O . PRO A 1 168 ? -13.304 -6.376 1.966 1.00 72.19 168 PRO A O 1
ATOM 1281 N N . ASP A 1 169 ? -13.123 -7.006 -0.189 1.00 76.81 169 ASP A N 1
ATOM 1282 C CA . ASP A 1 169 ? -11.731 -7.457 -0.099 1.00 76.81 169 ASP A CA 1
ATOM 1283 C C . ASP A 1 169 ? -10.807 -6.270 0.178 1.00 76.81 169 ASP A C 1
ATOM 1285 O O . ASP A 1 169 ? -9.959 -6.303 1.073 1.00 76.81 169 ASP A O 1
ATOM 1289 N N . MET A 1 170 ? -11.013 -5.162 -0.540 1.00 75.00 170 MET A N 1
ATOM 1290 C CA . MET A 1 170 ? -10.257 -3.932 -0.296 1.00 75.00 170 MET A CA 1
ATOM 1291 C C . MET A 1 170 ? -10.563 -3.332 1.078 1.00 75.00 170 MET A C 1
ATOM 1293 O O . MET A 1 170 ? -9.648 -2.826 1.734 1.00 75.00 170 MET A O 1
ATOM 1297 N N . SER A 1 171 ? -11.816 -3.405 1.542 1.00 78.44 171 SER A N 1
ATOM 1298 C CA . SER A 1 171 ? -12.181 -2.967 2.892 1.00 78.44 171 SER A CA 1
ATOM 1299 C C . SER A 1 171 ? -11.433 -3.770 3.959 1.00 78.44 171 SER A C 1
ATOM 1301 O O . SER A 1 171 ? -10.938 -3.172 4.915 1.00 78.44 171 SER A O 1
ATOM 1303 N N . ALA A 1 172 ? -11.315 -5.090 3.795 1.00 82.25 172 ALA A N 1
ATOM 1304 C CA . ALA A 1 172 ? -10.583 -5.952 4.719 1.00 82.25 172 ALA A CA 1
ATOM 1305 C C . ALA A 1 172 ? -9.072 -5.659 4.710 1.00 82.25 172 ALA A C 1
ATOM 1307 O O . ALA A 1 172 ? -8.455 -5.542 5.769 1.00 82.25 172 ALA A O 1
ATOM 1308 N N . ILE A 1 173 ? -8.474 -5.448 3.529 1.00 83.38 173 ILE A N 1
ATOM 1309 C CA . ILE A 1 173 ? -7.056 -5.066 3.404 1.00 83.38 173 ILE A CA 1
ATOM 1310 C C . ILE A 1 173 ? -6.779 -3.747 4.135 1.00 83.38 173 ILE A C 1
ATOM 1312 O O . ILE A 1 173 ? -5.801 -3.638 4.875 1.00 83.38 173 ILE A O 1
ATOM 1316 N N . LEU A 1 174 ? -7.637 -2.738 3.948 1.00 83.94 174 LEU A N 1
ATOM 1317 C CA . LEU A 1 174 ? -7.491 -1.446 4.621 1.00 83.94 174 LEU A CA 1
ATOM 1318 C C . LEU A 1 174 ? -7.691 -1.552 6.135 1.00 83.94 174 LEU A C 1
ATOM 1320 O O . LEU A 1 174 ? -6.976 -0.883 6.882 1.00 83.94 174 LEU A O 1
ATOM 1324 N N . ALA A 1 175 ? -8.646 -2.369 6.586 1.00 86.50 175 ALA A N 1
ATOM 1325 C CA . ALA A 1 175 ? -8.862 -2.629 8.005 1.00 86.50 175 ALA A CA 1
ATOM 1326 C C . ALA A 1 175 ? -7.624 -3.271 8.640 1.00 86.50 175 ALA A C 1
ATOM 1328 O O . ALA A 1 175 ? -7.148 -2.785 9.663 1.00 86.50 175 ALA A O 1
ATOM 1329 N N . LYS A 1 176 ? -7.035 -4.276 7.978 1.00 88.56 176 LYS A N 1
ATOM 1330 C CA . LYS A 1 176 ? -5.788 -4.906 8.420 1.00 88.56 176 LYS A CA 1
ATOM 1331 C C . LYS A 1 176 ? -4.627 -3.912 8.476 1.00 88.56 176 LYS A C 1
ATOM 1333 O O . LYS A 1 176 ? -3.969 -3.809 9.499 1.00 88.56 176 LYS A O 1
ATOM 1338 N N . ALA A 1 177 ? -4.429 -3.110 7.431 1.00 87.56 177 ALA A N 1
ATOM 1339 C CA . ALA A 1 177 ? -3.367 -2.101 7.422 1.00 87.56 177 ALA A CA 1
ATOM 1340 C C . ALA A 1 177 ? -3.533 -1.047 8.537 1.00 87.56 177 ALA A C 1
ATOM 1342 O O . ALA A 1 177 ? -2.546 -0.551 9.078 1.00 87.56 177 ALA A O 1
ATOM 1343 N N . ARG A 1 178 ? -4.778 -0.692 8.888 1.00 87.44 178 ARG A N 1
ATOM 1344 C CA . ARG A 1 178 ? -5.062 0.195 10.025 1.00 87.44 178 ARG A CA 1
ATOM 1345 C C . ARG A 1 178 ? -4.755 -0.486 11.357 1.00 87.44 178 ARG A C 1
ATOM 1347 O O . ARG A 1 178 ? -4.137 0.153 12.201 1.00 87.44 178 ARG A O 1
ATOM 1354 N N . HIS A 1 179 ? -5.162 -1.741 11.525 1.00 91.56 179 HIS A N 1
ATOM 1355 C CA . HIS A 1 179 ? -4.844 -2.546 12.704 1.00 91.56 179 HIS A CA 1
ATOM 1356 C C . HIS A 1 179 ? -3.327 -2.655 12.910 1.00 91.56 179 HIS A C 1
ATOM 1358 O O . HIS A 1 179 ? -2.845 -2.319 13.986 1.00 91.56 179 HIS A O 1
ATOM 1364 N N . ASP A 1 180 ? -2.570 -3.000 11.864 1.00 90.75 180 ASP A N 1
ATOM 1365 C CA . ASP A 1 180 ? -1.104 -3.093 11.912 1.00 90.75 180 ASP A CA 1
ATOM 1366 C C . ASP A 1 180 ? -0.463 -1.760 12.340 1.00 90.7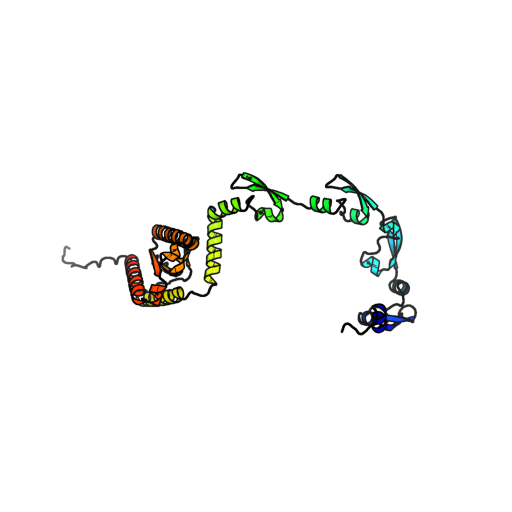5 180 ASP A C 1
ATOM 1368 O O . ASP A 1 180 ? 0.515 -1.729 13.079 1.00 90.75 180 ASP A O 1
ATOM 1372 N N . LEU A 1 181 ? -1.022 -0.624 11.906 1.00 89.00 181 LEU A N 1
ATOM 1373 C CA . LEU A 1 181 ? -0.551 0.686 12.354 1.00 89.00 181 LEU A CA 1
ATOM 1374 C C . LEU A 1 181 ? -0.867 0.933 13.836 1.00 89.00 181 LEU A C 1
ATOM 1376 O O . LEU A 1 181 ? -0.021 1.472 14.546 1.00 89.00 181 LEU A O 1
ATOM 1380 N N . LEU A 1 182 ? -2.066 0.578 14.300 1.00 88.06 182 LEU A N 1
ATOM 1381 C CA . LEU A 1 182 ? -2.478 0.772 15.693 1.00 88.06 182 LEU A CA 1
ATOM 1382 C C . LEU A 1 182 ? -1.649 -0.080 16.658 1.00 88.06 182 LEU A C 1
ATOM 1384 O O . LEU A 1 182 ? -1.175 0.445 17.659 1.00 88.06 182 LEU A O 1
ATOM 1388 N N . THR A 1 183 ? -1.373 -1.340 16.318 1.00 88.12 183 THR A N 1
ATOM 1389 C CA . THR A 1 183 ? -0.570 -2.246 17.159 1.00 88.12 183 THR A CA 1
ATOM 1390 C C . THR A 1 183 ? 0.892 -1.813 17.300 1.00 88.12 183 THR A C 1
ATOM 1392 O O . THR A 1 183 ? 1.558 -2.204 18.255 1.00 88.12 183 THR A O 1
ATOM 1395 N N . THR A 1 184 ? 1.399 -0.975 16.389 1.00 88.44 184 THR A N 1
ATOM 1396 C CA . THR A 1 184 ? 2.749 -0.387 16.500 1.00 88.44 184 THR A CA 1
ATOM 1397 C C . THR A 1 184 ? 2.812 0.885 17.343 1.00 88.44 184 THR A C 1
ATOM 1399 O O . THR A 1 184 ? 3.908 1.344 17.673 1.00 88.44 184 THR A O 1
ATOM 1402 N N . ARG A 1 185 ? 1.669 1.498 17.670 1.00 88.25 185 ARG A N 1
ATOM 1403 C CA . ARG A 1 185 ? 1.630 2.734 18.458 1.00 88.25 185 ARG A CA 1
ATOM 1404 C C . ARG A 1 185 ? 1.746 2.429 19.945 1.00 88.25 185 ARG A C 1
ATOM 1406 O O . ARG A 1 185 ? 1.337 1.376 20.419 1.00 88.25 185 ARG A O 1
ATOM 1413 N N . SER A 1 186 ? 2.304 3.383 20.684 1.00 89.44 186 SER A N 1
ATOM 1414 C CA . SER A 1 186 ? 2.267 3.342 22.143 1.00 89.44 186 SER A CA 1
ATOM 1415 C C . SER A 1 186 ? 0.847 3.569 22.644 1.00 89.44 186 SER A C 1
ATOM 1417 O O . SER A 1 186 ? 0.118 4.397 22.099 1.00 89.44 186 SER A O 1
ATOM 1419 N N . GLU A 1 187 ? 0.508 2.857 23.711 1.00 92.00 187 GLU A N 1
ATOM 1420 C CA . GLU A 1 187 ? -0.800 2.893 24.358 1.00 92.00 187 GLU A CA 1
ATOM 1421 C C . GLU A 1 187 ? -1.123 4.305 24.852 1.00 92.00 187 GLU A C 1
ATOM 1423 O O . GLU A 1 187 ? -0.287 4.972 25.488 1.00 92.00 187 GLU A O 1
ATOM 1428 N N . THR A 1 188 ? -2.349 4.757 24.604 1.00 92.50 188 THR A N 1
ATOM 1429 C CA . THR A 1 188 ? -2.828 6.022 25.169 1.00 92.50 188 THR A CA 1
ATOM 1430 C C . THR A 1 188 ? -2.999 5.909 26.688 1.00 92.50 188 THR A C 1
ATOM 1432 O O . THR A 1 188 ? -2.975 4.825 27.270 1.00 92.50 188 THR A O 1
ATOM 1435 N N . ARG A 1 189 ? -3.112 7.045 27.389 1.00 93.44 189 ARG A N 1
ATOM 1436 C CA . ARG A 1 189 ? -3.322 7.025 28.846 1.00 93.44 189 ARG A CA 1
ATOM 1437 C C . ARG A 1 189 ? -4.627 6.300 29.234 1.00 93.44 189 ARG A C 1
ATOM 1439 O O . ARG A 1 189 ? -4.533 5.470 30.136 1.00 93.44 189 ARG A O 1
ATOM 1446 N N . PRO A 1 190 ? -5.779 6.548 28.579 1.00 94.75 190 PRO A N 1
ATOM 1447 C CA . PRO A 1 190 ? -7.015 5.811 28.852 1.00 94.75 190 PRO A CA 1
ATOM 1448 C C . PRO A 1 190 ? -6.883 4.310 28.583 1.00 94.75 190 PRO A C 1
ATOM 1450 O O . PRO A 1 190 ? -7.253 3.513 29.439 1.00 94.75 190 PRO A O 1
ATOM 1453 N N . GLU A 1 191 ? -6.263 3.917 27.464 1.00 95.44 191 GLU A N 1
ATOM 1454 C CA . GLU A 1 191 ? -6.004 2.505 27.143 1.00 95.44 191 GLU A CA 1
ATOM 1455 C C . GLU A 1 191 ? -5.197 1.804 28.238 1.00 95.44 191 GLU A C 1
ATOM 1457 O O . GLU A 1 191 ? -5.573 0.722 28.673 1.00 95.44 191 GLU A O 1
ATOM 1462 N N . ARG A 1 192 ? -4.120 2.427 28.737 1.00 96.62 192 ARG A N 1
ATOM 1463 C CA . ARG A 1 192 ? -3.313 1.837 29.819 1.00 96.62 192 ARG A CA 1
ATOM 1464 C C . ARG A 1 192 ? -4.119 1.584 31.087 1.00 96.62 192 ARG A C 1
ATOM 1466 O O . ARG A 1 192 ? -3.934 0.550 31.721 1.00 96.62 192 ARG A O 1
ATOM 1473 N N . ILE A 1 193 ? -4.982 2.529 31.457 1.00 96.88 193 ILE A N 1
ATOM 1474 C CA . ILE A 1 193 ? -5.843 2.399 32.637 1.00 96.88 193 ILE A CA 1
ATOM 1475 C C . ILE A 1 193 ? -6.868 1.285 32.408 1.00 96.88 193 ILE A C 1
ATOM 1477 O O . ILE A 1 193 ? -7.022 0.415 33.261 1.00 96.88 193 ILE A O 1
ATOM 1481 N N . LEU A 1 194 ? -7.508 1.265 31.235 1.00 97.50 194 LEU A N 1
ATOM 1482 C CA . LEU A 1 194 ? -8.455 0.220 30.859 1.00 97.50 194 LEU A CA 1
ATOM 1483 C C . LEU A 1 194 ? -7.798 -1.169 30.890 1.00 97.50 194 LEU A C 1
ATOM 1485 O O . LEU A 1 194 ? -8.362 -2.097 31.454 1.00 97.50 194 LEU A O 1
ATOM 1489 N N . TYR A 1 195 ? -6.597 -1.325 30.334 1.00 97.56 195 TYR A N 1
ATOM 1490 C CA . TYR A 1 195 ? -5.871 -2.597 30.319 1.00 97.56 195 TYR A CA 1
ATOM 1491 C C . TYR A 1 195 ? -5.521 -3.101 31.721 1.00 97.56 195 TYR A C 1
ATOM 1493 O O . TYR A 1 195 ? -5.674 -4.293 31.989 1.00 97.56 195 TYR A O 1
ATOM 1501 N N . ALA A 1 196 ? -5.081 -2.210 32.614 1.00 97.25 196 ALA A N 1
ATOM 1502 C CA . ALA A 1 196 ? -4.834 -2.560 34.010 1.00 97.25 196 ALA A CA 1
ATOM 1503 C C . ALA A 1 196 ? -6.127 -3.024 34.698 1.00 97.25 196 ALA A C 1
ATOM 1505 O O . ALA A 1 196 ? -6.151 -4.099 35.293 1.00 97.25 196 ALA A O 1
ATOM 1506 N N . LEU A 1 197 ? -7.220 -2.278 34.509 1.00 97.06 197 LEU A N 1
ATOM 1507 C CA . LEU A 1 197 ? -8.533 -2.613 35.055 1.00 97.06 197 LEU A CA 1
ATOM 1508 C C . LEU A 1 197 ? -9.034 -3.986 34.575 1.00 97.06 197 LEU A C 1
ATOM 1510 O O . LEU A 1 197 ? -9.537 -4.780 35.365 1.00 97.06 197 LEU A O 1
ATOM 1514 N N . ILE A 1 198 ? -8.885 -4.284 33.280 1.00 96.88 198 ILE A N 1
ATOM 1515 C CA . ILE A 1 198 ? -9.271 -5.579 32.704 1.00 96.88 198 ILE A CA 1
ATOM 1516 C C . ILE A 1 198 ? -8.463 -6.711 33.330 1.00 96.88 198 ILE A C 1
ATOM 1518 O O . ILE A 1 198 ? -9.038 -7.732 33.706 1.00 96.88 198 ILE A O 1
ATOM 1522 N N . ALA A 1 199 ? -7.145 -6.535 33.444 1.00 96.69 199 ALA A N 1
ATOM 1523 C CA . ALA A 1 199 ? -6.268 -7.544 34.018 1.00 96.69 199 ALA A CA 1
ATOM 1524 C C . ALA A 1 199 ? -6.635 -7.853 35.477 1.00 96.69 199 ALA A C 1
ATOM 1526 O O . ALA A 1 199 ? -6.708 -9.024 35.840 1.00 96.69 199 ALA A O 1
ATOM 1527 N N . GLU A 1 200 ? -6.913 -6.828 36.285 1.00 96.56 200 GLU A N 1
ATOM 1528 C CA . GLU A 1 200 ? -7.314 -6.986 37.687 1.00 96.56 200 GLU A CA 1
ATOM 1529 C C . GLU A 1 200 ? -8.669 -7.694 37.819 1.00 96.56 200 GLU A C 1
ATOM 1531 O O . GLU A 1 200 ? -8.775 -8.708 38.511 1.00 96.56 200 GLU A O 1
ATOM 1536 N N . VAL A 1 201 ? -9.694 -7.220 37.102 1.00 96.19 201 VAL A N 1
ATOM 1537 C CA . VAL A 1 201 ? -11.051 -7.780 37.198 1.00 96.19 201 VAL A CA 1
ATOM 1538 C C . VAL A 1 201 ? -11.114 -9.222 36.694 1.00 96.19 201 VAL A C 1
ATOM 1540 O O . VAL A 1 201 ? -11.770 -10.058 37.319 1.00 96.19 201 VAL A O 1
ATOM 1543 N N . LEU A 1 202 ? -10.446 -9.539 35.580 1.00 95.12 202 LEU A N 1
ATOM 1544 C CA . LEU A 1 202 ? -10.434 -10.907 35.057 1.00 95.12 202 LEU A CA 1
ATOM 1545 C C . LEU A 1 202 ? -9.605 -11.845 35.938 1.00 95.12 202 LEU A C 1
ATOM 1547 O O . LEU A 1 202 ? -10.039 -12.968 36.163 1.00 95.12 202 LEU A O 1
ATOM 1551 N N . ALA A 1 203 ? -8.477 -11.398 36.499 1.00 94.75 203 ALA A N 1
ATOM 1552 C CA . ALA A 1 203 ? -7.695 -12.225 37.419 1.00 94.75 203 ALA A CA 1
ATOM 1553 C C . ALA A 1 203 ? -8.487 -12.620 38.679 1.00 94.75 203 ALA A C 1
ATOM 1555 O O . ALA A 1 203 ? -8.295 -13.718 39.198 1.00 94.75 203 ALA A O 1
ATOM 1556 N N . GLU A 1 204 ? -9.376 -11.747 39.161 1.00 94.94 204 GLU A N 1
ATOM 1557 C CA . GLU A 1 204 ? -10.218 -12.031 40.325 1.00 94.94 204 GLU A CA 1
ATOM 1558 C C . GLU A 1 204 ? -11.441 -12.894 39.984 1.00 94.94 204 GLU A C 1
ATOM 1560 O O . GLU A 1 204 ? -11.756 -13.829 40.719 1.00 94.94 204 GLU A O 1
ATOM 1565 N N . LEU A 1 205 ? -12.154 -12.577 38.897 1.00 93.19 205 LEU A N 1
ATOM 1566 C CA . LEU A 1 205 ? -13.465 -13.172 38.612 1.00 93.19 205 LEU A CA 1
ATOM 1567 C C . LEU A 1 205 ? -13.434 -14.359 37.644 1.00 93.19 205 LEU A C 1
ATOM 1569 O O . LEU A 1 205 ? -14.361 -15.165 37.667 1.00 93.19 205 LEU A O 1
ATOM 1573 N N . ALA A 1 206 ? -12.436 -14.433 36.763 1.00 91.88 206 ALA A N 1
ATOM 1574 C CA . ALA A 1 206 ? -12.341 -15.440 35.705 1.00 91.88 206 ALA A CA 1
ATOM 1575 C C . ALA A 1 206 ? -10.875 -15.613 35.238 1.00 91.88 206 ALA A C 1
ATOM 1577 O O . ALA A 1 206 ? -10.536 -15.225 34.117 1.00 91.88 206 ALA A O 1
ATOM 1578 N N . PRO A 1 207 ? -9.975 -16.152 36.083 1.00 91.00 207 PRO A N 1
ATOM 1579 C CA . PRO A 1 207 ? -8.531 -16.179 35.818 1.00 91.00 207 PRO A CA 1
ATOM 1580 C C . PRO A 1 207 ? -8.134 -17.012 34.588 1.00 91.00 207 PRO A C 1
ATOM 1582 O O . PRO A 1 207 ? -7.074 -16.794 34.002 1.00 91.00 207 PRO A O 1
ATOM 1585 N N . GLU A 1 208 ? -8.974 -17.958 34.174 1.00 91.25 208 GLU A N 1
ATOM 1586 C CA . GLU A 1 208 ? -8.811 -18.756 32.958 1.00 91.25 208 GLU A CA 1
ATOM 1587 C C . GLU A 1 208 ? -9.197 -18.015 31.665 1.00 91.25 208 GLU A C 1
ATOM 1589 O O . GLU A 1 208 ? -8.917 -18.498 30.564 1.00 91.25 208 GLU A O 1
ATOM 1594 N N . VAL A 1 209 ? -9.836 -16.847 31.770 1.00 92.38 209 VAL A N 1
ATOM 1595 C CA . VAL A 1 209 ? -10.305 -16.074 30.621 1.00 92.38 209 VAL A CA 1
ATOM 1596 C C . VAL A 1 209 ? -9.201 -15.152 30.105 1.00 92.38 209 VAL A C 1
ATOM 1598 O O . VAL A 1 209 ? -8.789 -14.190 30.750 1.00 92.38 209 VAL A O 1
ATOM 1601 N N . GLY A 1 210 ? -8.742 -15.433 28.885 1.00 93.56 210 GLY A N 1
ATOM 1602 C CA . GLY A 1 210 ? -7.794 -14.587 28.166 1.00 93.56 210 GLY A CA 1
ATOM 1603 C C . GLY A 1 210 ? -8.449 -13.360 27.528 1.00 93.56 210 GLY A C 1
ATOM 1604 O O . GLY A 1 210 ? -9.607 -13.397 27.109 1.00 93.56 210 GLY A O 1
ATOM 1605 N N . TRP A 1 211 ? -7.673 -12.285 27.394 1.00 97.19 211 TRP A N 1
ATOM 1606 C CA . TRP A 1 211 ? -8.075 -11.062 26.703 1.00 97.19 211 TRP A CA 1
ATOM 1607 C C . TRP A 1 211 ? -6.953 -10.547 25.796 1.00 97.19 211 TRP A C 1
ATOM 1609 O O . TRP A 1 211 ? -5.772 -10.834 26.007 1.00 97.19 211 TRP A O 1
ATOM 1619 N N . GLU A 1 212 ? -7.325 -9.788 24.769 1.00 95.81 212 GLU A N 1
ATOM 1620 C CA . GLU A 1 212 ? -6.414 -9.296 23.738 1.00 95.81 212 GLU A CA 1
ATOM 1621 C C . GLU A 1 212 ? -6.530 -7.780 23.571 1.00 95.81 212 GLU A C 1
ATOM 1623 O O . GLU A 1 212 ? -7.631 -7.227 23.555 1.00 95.81 212 GLU A O 1
ATOM 1628 N N . ARG A 1 213 ? -5.383 -7.111 23.399 1.00 95.62 213 ARG A N 1
ATOM 1629 C CA . ARG A 1 213 ? -5.294 -5.678 23.079 1.00 95.62 213 ARG A CA 1
ATOM 1630 C C . ARG A 1 213 ? -5.409 -5.446 21.578 1.00 95.62 213 ARG A C 1
ATOM 1632 O O . ARG A 1 213 ? -4.895 -6.242 20.795 1.00 95.62 213 ARG A O 1
ATOM 1639 N N . GLN A 1 214 ? -5.981 -4.306 21.195 1.00 93.94 214 GLN A N 1
ATOM 1640 C CA . GLN A 1 214 ? -6.061 -3.823 19.814 1.00 93.94 214 GLN A CA 1
ATOM 1641 C C . GLN A 1 214 ? -6.581 -4.905 18.852 1.00 93.94 214 GLN A C 1
ATOM 1643 O O . GLN A 1 214 ? -6.064 -5.065 17.751 1.00 93.94 214 GLN A O 1
ATOM 1648 N N . HIS A 1 215 ? -7.574 -5.692 19.267 1.00 93.38 215 HIS A N 1
ATOM 1649 C CA . HIS A 1 215 ? -7.991 -6.907 18.568 1.00 93.38 215 HIS A CA 1
ATOM 1650 C C . HIS A 1 215 ? -8.800 -6.592 17.294 1.00 93.38 215 HIS A C 1
ATOM 1652 O O . HIS A 1 215 ? -9.663 -5.711 17.290 1.00 93.38 215 HIS A O 1
ATOM 1658 N N . LEU A 1 216 ? -8.530 -7.300 16.188 1.00 93.94 216 LEU A N 1
ATOM 1659 C CA . LEU A 1 216 ? -9.234 -7.107 14.913 1.00 93.94 216 LEU A CA 1
ATOM 1660 C C . LEU A 1 216 ? -10.466 -8.017 14.821 1.00 93.94 216 LEU A C 1
ATOM 1662 O O . LEU A 1 216 ? -10.365 -9.190 14.468 1.00 93.94 216 LEU A O 1
ATOM 1666 N N . LEU A 1 217 ? -11.646 -7.441 15.038 1.00 91.56 217 LEU A N 1
ATOM 1667 C CA . LEU A 1 217 ? -12.926 -8.138 14.944 1.00 91.56 217 LEU A CA 1
ATOM 1668 C C . LEU A 1 217 ? -13.553 -8.043 13.554 1.00 91.56 217 LEU A C 1
ATOM 1670 O O . LEU A 1 217 ? -13.553 -6.994 12.894 1.00 91.56 217 LEU A O 1
ATOM 1674 N N . LEU A 1 218 ? -14.137 -9.169 13.130 1.00 86.56 218 LEU A N 1
ATOM 1675 C CA . LEU A 1 218 ? -14.924 -9.317 11.898 1.00 86.56 218 LEU A CA 1
ATOM 1676 C C . LEU A 1 218 ? -14.197 -8.818 10.633 1.00 86.56 218 LEU A C 1
ATOM 1678 O O . LEU A 1 218 ? -14.831 -8.346 9.690 1.00 86.56 218 LEU A O 1
ATOM 1682 N N . GLY A 1 219 ? -12.858 -8.858 10.631 1.00 85.12 219 GLY A N 1
ATOM 1683 C CA . GLY A 1 219 ? -12.020 -8.368 9.531 1.00 85.12 219 GLY A CA 1
ATOM 1684 C C . GLY A 1 219 ? -12.184 -6.874 9.219 1.00 85.12 219 GLY A C 1
ATOM 1685 O O . GLY A 1 219 ? -11.815 -6.440 8.127 1.00 85.12 219 GLY A O 1
ATOM 1686 N N . ARG A 1 220 ? -12.764 -6.086 10.137 1.00 86.00 220 ARG A N 1
ATOM 1687 C CA . ARG A 1 220 ? -13.161 -4.696 9.872 1.00 86.00 220 ARG A CA 1
ATOM 1688 C C . ARG A 1 220 ? -12.792 -3.716 10.978 1.00 86.00 220 ARG A C 1
ATOM 1690 O O . ARG A 1 220 ? -12.344 -2.613 10.662 1.00 86.00 220 ARG A O 1
ATOM 1697 N N . TRP A 1 221 ? -13.030 -4.076 12.234 1.00 90.75 221 TRP A N 1
ATOM 1698 C CA . TRP A 1 221 ? -12.941 -3.146 13.355 1.00 90.75 221 TRP A CA 1
ATOM 1699 C C . TRP A 1 221 ? -11.819 -3.554 14.296 1.00 90.75 221 TRP A C 1
ATOM 1701 O O . TRP A 1 221 ? -11.828 -4.664 14.815 1.00 90.75 221 TRP A O 1
ATOM 1711 N N . THR A 1 222 ? -10.868 -2.656 14.519 1.00 94.12 222 THR A N 1
ATOM 1712 C CA . THR A 1 222 ? -9.897 -2.795 15.607 1.00 94.12 222 THR A CA 1
ATOM 1713 C C . THR A 1 222 ? -10.518 -2.201 16.861 1.00 94.12 222 THR A C 1
ATOM 1715 O O . THR A 1 222 ? -10.923 -1.042 16.824 1.00 94.12 222 THR A O 1
ATOM 1718 N N . VAL A 1 223 ? -10.643 -3.001 17.916 1.00 95.12 223 VAL A N 1
ATOM 1719 C CA . VAL A 1 223 ? -11.163 -2.578 19.226 1.00 95.12 223 VAL A CA 1
ATOM 1720 C C . VAL A 1 223 ? -10.027 -2.505 20.237 1.00 95.12 223 VAL A C 1
ATOM 1722 O O . VAL A 1 223 ? -9.079 -3.279 20.116 1.00 95.12 223 VAL A O 1
ATOM 1725 N N . ASP A 1 224 ? -10.111 -1.622 21.234 1.00 96.25 224 ASP A N 1
ATOM 1726 C CA . ASP A 1 224 ? -9.006 -1.425 22.186 1.00 96.25 224 ASP A CA 1
ATOM 1727 C C . ASP A 1 224 ? -8.703 -2.679 22.998 1.00 96.25 224 ASP A C 1
ATOM 1729 O O . ASP A 1 224 ? -7.541 -3.066 23.129 1.00 96.25 224 ASP A O 1
ATOM 1733 N N . ALA A 1 225 ? -9.741 -3.361 23.480 1.00 96.88 225 ALA A N 1
ATOM 1734 C CA . ALA A 1 225 ? -9.619 -4.683 24.065 1.00 96.88 225 ALA A CA 1
ATO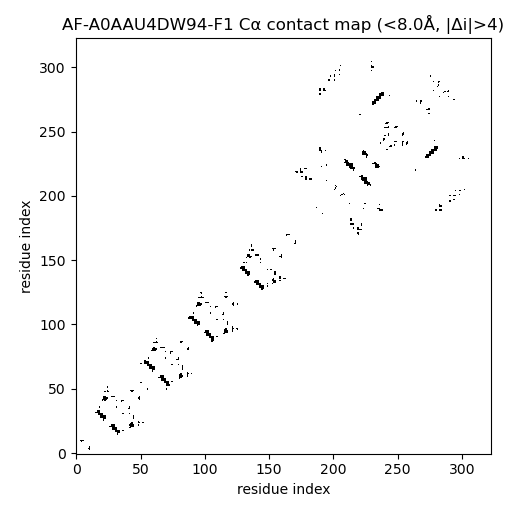M 1735 C C . ALA A 1 225 ? -10.817 -5.577 23.724 1.00 96.88 225 ALA A C 1
ATOM 1737 O O . ALA A 1 225 ? -11.953 -5.121 23.562 1.00 96.88 225 ALA A O 1
ATOM 1738 N N . ALA A 1 226 ? -10.553 -6.876 23.632 1.00 97.38 226 ALA A N 1
ATOM 1739 C CA . ALA A 1 226 ? -11.570 -7.904 23.475 1.00 97.38 226 ALA A CA 1
ATOM 1740 C C . ALA A 1 226 ? -11.319 -9.053 24.452 1.00 97.38 226 ALA A C 1
ATOM 1742 O O . ALA A 1 226 ? -10.174 -9.423 24.710 1.00 97.38 226 ALA A O 1
ATOM 1743 N N . VAL A 1 227 ? -12.403 -9.644 24.948 1.00 96.75 227 VAL A N 1
ATOM 1744 C CA . VAL A 1 227 ? -12.410 -10.901 25.700 1.00 96.75 227 VAL A CA 1
ATOM 1745 C C . VAL A 1 227 ? -13.210 -11.908 24.869 1.00 96.75 227 VAL A C 1
ATOM 1747 O O . VAL A 1 227 ? -14.434 -11.984 25.017 1.00 96.75 227 VAL A O 1
ATOM 1750 N N . PRO A 1 228 ? -12.566 -12.625 23.925 1.00 94.62 228 PRO A N 1
ATOM 1751 C CA . PRO A 1 228 ? -13.294 -13.378 22.908 1.00 94.62 228 PRO A CA 1
ATOM 1752 C C . PRO A 1 228 ? -14.175 -14.496 23.463 1.00 94.62 228 PRO A C 1
ATOM 1754 O O . PRO A 1 228 ? -15.273 -14.701 22.965 1.00 94.62 228 PRO A O 1
ATOM 1757 N N . SER A 1 229 ? -13.739 -15.185 24.523 1.00 93.56 229 SER A N 1
ATOM 1758 C CA . SER A 1 229 ? -14.519 -16.266 25.147 1.00 93.56 229 SER A CA 1
ATOM 1759 C C . SER A 1 229 ? -15.796 -15.786 25.838 1.00 93.56 229 SER A C 1
ATOM 1761 O O . SER A 1 229 ? -16.681 -16.595 26.098 1.00 93.56 229 SER A O 1
ATOM 1763 N N . LEU A 1 230 ? -15.893 -14.489 26.141 1.00 94.25 230 LEU A N 1
ATOM 1764 C CA . LEU A 1 230 ? -17.063 -13.877 26.761 1.00 94.25 230 LEU A CA 1
ATOM 1765 C C . LEU A 1 230 ? -17.847 -12.998 25.785 1.00 94.25 230 LEU A C 1
ATOM 1767 O O . LEU A 1 230 ? -18.722 -12.275 26.252 1.00 94.25 230 LEU A O 1
ATOM 1771 N N . ASP A 1 231 ? -17.531 -13.005 24.481 1.00 95.06 231 ASP A N 1
ATOM 1772 C CA . ASP A 1 231 ? -18.096 -12.115 23.452 1.00 95.06 231 ASP A CA 1
ATOM 1773 C C . ASP A 1 231 ? -18.151 -10.638 23.912 1.00 95.06 231 ASP A C 1
ATOM 1775 O O . ASP A 1 231 ? -19.156 -9.938 23.733 1.00 95.06 231 ASP A O 1
ATOM 1779 N N . LEU A 1 232 ? -17.093 -10.163 24.579 1.00 96.62 232 LEU A N 1
ATOM 1780 C CA . LEU A 1 232 ? -17.039 -8.835 25.198 1.00 96.62 232 LEU A CA 1
ATOM 1781 C C . LEU A 1 232 ? -15.999 -7.945 24.509 1.00 96.62 232 LEU A C 1
ATOM 1783 O O . LEU A 1 232 ? -14.849 -8.339 24.320 1.00 96.62 232 LEU A O 1
ATOM 1787 N N . VAL A 1 233 ? -16.405 -6.723 24.168 1.00 97.69 233 VAL A N 1
ATOM 1788 C CA . VAL A 1 233 ? -15.553 -5.659 23.623 1.00 97.69 233 VAL A CA 1
ATOM 1789 C C . VAL A 1 233 ? -15.495 -4.495 24.598 1.00 97.69 233 VAL A C 1
ATOM 1791 O O . VAL A 1 233 ? -16.513 -4.098 25.164 1.00 97.69 233 VAL A O 1
ATOM 1794 N N . LEU A 1 234 ? -14.304 -3.929 24.758 1.00 97.56 234 LEU A N 1
ATOM 1795 C CA . LEU A 1 234 ? -13.998 -2.865 25.704 1.00 97.56 234 LEU A CA 1
ATOM 1796 C C . LEU A 1 234 ? -13.271 -1.746 24.949 1.00 97.56 234 LEU A C 1
ATOM 1798 O O . LEU A 1 234 ? -12.280 -2.013 24.268 1.00 97.56 234 LEU A O 1
ATOM 1802 N N . GLN A 1 235 ? -13.781 -0.518 25.038 1.00 97.25 235 GLN A N 1
ATOM 1803 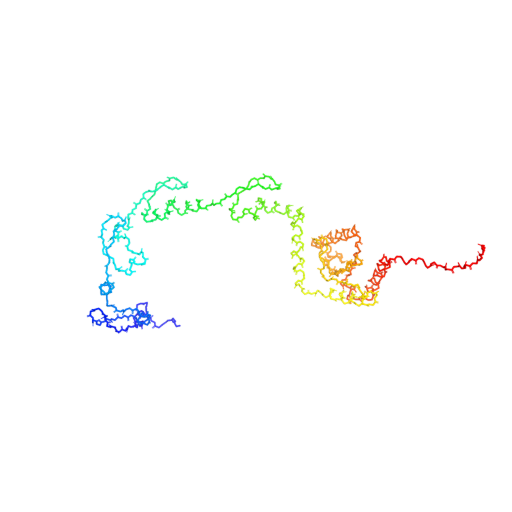C CA . GLN A 1 235 ? -13.217 0.659 24.369 1.00 97.25 235 GLN A CA 1
ATOM 1804 C C . GLN A 1 235 ? -12.934 1.785 25.364 1.00 97.25 235 GLN A C 1
ATOM 1806 O O . GLN A 1 235 ? -13.732 2.030 26.276 1.00 97.25 235 GLN A O 1
ATOM 1811 N N . ALA A 1 236 ? -11.791 2.443 25.178 1.00 96.75 236 ALA A N 1
ATOM 1812 C CA . ALA A 1 236 ? -11.361 3.609 25.937 1.00 96.75 236 ALA A CA 1
ATOM 1813 C C . ALA A 1 236 ? -11.561 4.866 25.077 1.00 96.75 236 ALA A C 1
ATOM 1815 O O . ALA A 1 236 ? -10.678 5.286 24.328 1.00 96.75 236 ALA A O 1
ATOM 1816 N N . ASP A 1 237 ? -12.737 5.473 25.199 1.00 95.19 237 ASP A N 1
ATOM 1817 C CA . ASP A 1 237 ? -13.170 6.572 24.347 1.00 95.19 237 ASP A CA 1
ATOM 1818 C C . ASP A 1 237 ? -12.631 7.906 24.877 1.00 95.19 237 ASP A C 1
ATOM 1820 O O . ASP A 1 237 ? -13.000 8.375 25.954 1.00 95.19 237 ASP A O 1
ATOM 1824 N N . GLY A 1 238 ? -11.777 8.564 24.092 1.00 93.19 238 GLY A N 1
ATOM 1825 C CA . GLY A 1 238 ? -11.354 9.935 24.378 1.00 93.19 238 GLY A CA 1
ATOM 1826 C C . GLY A 1 238 ? -12.525 10.922 24.292 1.00 93.19 238 GLY A C 1
ATOM 1827 O O . GLY A 1 238 ? -13.197 10.999 23.258 1.00 93.19 238 GLY A O 1
ATOM 1828 N N . ASP A 1 239 ? -12.711 11.729 25.339 1.00 93.44 239 ASP A N 1
ATOM 1829 C CA . ASP A 1 239 ? -13.875 12.610 25.534 1.00 93.44 239 ASP A CA 1
ATOM 1830 C C . ASP A 1 239 ? -14.170 13.503 24.317 1.00 93.44 239 ASP A C 1
ATOM 1832 O O . ASP A 1 239 ? -15.317 13.660 23.895 1.00 93.44 239 ASP A O 1
ATOM 1836 N N . TYR A 1 240 ? -13.124 14.075 23.712 1.00 92.06 240 TYR A N 1
ATOM 1837 C CA . TYR A 1 240 ? -13.258 14.931 22.533 1.00 92.06 240 TYR A CA 1
ATOM 1838 C C . TYR A 1 240 ? -13.566 14.134 21.257 1.00 92.06 240 TYR A C 1
ATOM 1840 O O . TYR A 1 240 ? -14.478 14.474 20.507 1.00 92.06 240 TYR A O 1
ATOM 1848 N N . TRP A 1 241 ? -12.802 13.072 20.980 1.00 91.88 241 TRP A N 1
ATOM 1849 C CA . TRP A 1 241 ? -12.857 12.367 19.692 1.00 91.88 241 TRP A CA 1
ATOM 1850 C C . TRP A 1 241 ? -14.130 11.543 19.494 1.00 91.88 241 TRP A C 1
ATOM 1852 O O . TRP A 1 241 ? -14.510 11.303 18.343 1.00 91.88 241 TRP A O 1
ATOM 1862 N N . HIS A 1 242 ? -14.772 11.160 20.600 1.00 92.06 242 HIS A N 1
ATOM 1863 C CA . HIS A 1 242 ? -16.013 10.388 20.642 1.00 92.06 242 HIS A CA 1
ATOM 1864 C C . HIS A 1 242 ? -17.223 11.219 21.088 1.00 92.06 242 HIS A C 1
ATOM 1866 O O . HIS A 1 242 ? -18.302 10.680 21.312 1.00 92.06 242 HIS A O 1
ATOM 1872 N N . GLY A 1 243 ? -17.097 12.547 21.153 1.00 91.81 243 GLY A N 1
ATOM 1873 C CA . GLY A 1 243 ? -18.269 13.412 21.219 1.00 91.81 243 GLY A CA 1
ATOM 1874 C C . GLY A 1 243 ? -18.924 13.535 22.597 1.00 91.81 243 GLY A C 1
ATOM 1875 O O . GLY A 1 243 ? -20.141 13.740 22.648 1.00 91.81 243 GLY A O 1
ATOM 1876 N N . LEU A 1 244 ? -18.184 13.401 23.705 1.00 92.25 244 LEU A N 1
ATOM 1877 C CA . LEU A 1 244 ? -18.751 13.548 25.053 1.00 92.25 244 LEU A CA 1
ATOM 1878 C C . LEU A 1 244 ? -19.377 14.939 25.229 1.00 92.25 244 LEU A C 1
ATOM 1880 O O . LEU A 1 244 ? -20.539 15.061 25.620 1.00 92.25 244 LEU A O 1
ATOM 1884 N N . LEU A 1 245 ? -18.622 15.979 24.864 1.00 90.06 245 LEU A N 1
ATOM 1885 C CA . LEU A 1 245 ? -19.018 17.378 25.014 1.00 90.06 245 LEU A CA 1
ATOM 1886 C C . LEU A 1 245 ? -19.755 17.904 23.767 1.00 90.06 245 LEU A C 1
ATOM 1888 O O . LEU A 1 245 ? -19.323 17.603 22.650 1.00 90.06 245 LEU A O 1
ATOM 1892 N N . PRO A 1 246 ? -20.825 18.710 23.901 1.00 89.06 246 PRO A N 1
ATOM 1893 C CA . PRO A 1 246 ? -21.567 19.254 22.760 1.00 89.06 246 PRO A CA 1
ATOM 1894 C C . PRO A 1 246 ? -20.690 19.968 21.724 1.00 89.06 246 PRO A C 1
ATOM 1896 O O . PRO A 1 246 ? -20.877 19.765 20.528 1.00 89.06 246 PRO A O 1
ATOM 1899 N N . GLU A 1 247 ? -19.687 20.721 22.171 1.00 89.06 247 GLU A N 1
ATOM 1900 C CA . GLU A 1 247 ? -18.787 21.509 21.322 1.00 89.06 247 GLU A CA 1
ATOM 1901 C C . GLU A 1 247 ? -17.955 20.615 20.395 1.00 89.06 247 GLU A C 1
ATOM 1903 O O . GLU A 1 247 ? -17.665 20.968 19.254 1.00 89.06 247 GLU A O 1
ATOM 1908 N N . SER A 1 248 ? -17.597 19.414 20.858 1.00 88.06 248 SER A N 1
ATOM 1909 C CA . SER A 1 248 ? -16.856 18.454 20.035 1.00 88.06 248 SER A CA 1
ATOM 1910 C C . SER A 1 248 ? -17.697 17.905 18.878 1.00 88.06 248 SER A C 1
ATOM 1912 O O . SER A 1 248 ? -17.152 17.549 17.836 1.00 88.06 248 SER A O 1
ATOM 1914 N N . ARG A 1 249 ? -19.032 17.905 19.006 1.00 90.12 249 ARG A N 1
ATOM 1915 C CA . ARG A 1 249 ? -19.965 17.369 17.999 1.00 90.12 249 ARG A CA 1
ATOM 1916 C C . ARG A 1 249 ? -20.159 18.287 16.796 1.00 90.12 249 ARG A C 1
ATOM 1918 O O . ARG A 1 249 ? -20.812 17.885 15.837 1.00 90.12 249 ARG A O 1
ATOM 1925 N N . GLU A 1 250 ? -19.594 19.489 16.825 1.00 89.88 250 GLU A N 1
ATOM 1926 C CA . GLU A 1 250 ? -19.570 20.391 15.673 1.00 89.88 250 GLU A CA 1
ATOM 1927 C C . GLU A 1 250 ? -18.441 20.040 14.686 1.00 89.88 250 GLU A C 1
ATOM 1929 O O . GLU A 1 250 ? -18.525 20.389 13.507 1.00 89.88 250 GLU A O 1
ATOM 1934 N N . ASP A 1 251 ? -17.400 19.311 15.121 1.00 90.44 251 ASP A N 1
ATOM 1935 C CA . ASP A 1 251 ? -16.304 18.892 14.242 1.00 90.44 251 ASP A CA 1
ATOM 1936 C C . ASP A 1 251 ? -16.776 17.773 13.286 1.00 90.44 251 ASP A C 1
ATOM 1938 O O . ASP A 1 251 ? -17.166 16.689 13.741 1.00 90.44 251 ASP A O 1
ATOM 1942 N N . PRO A 1 252 ? -16.677 17.954 11.952 1.00 90.38 252 PRO A N 1
ATOM 1943 C CA . PRO A 1 252 ? -17.062 16.933 10.975 1.00 90.38 252 PRO A CA 1
ATOM 1944 C C . PRO A 1 252 ? -16.381 15.571 11.171 1.00 90.38 252 PRO A C 1
ATOM 1946 O O . PRO A 1 252 ? -16.935 14.538 10.789 1.00 90.38 252 PRO A O 1
ATOM 1949 N N . ARG A 1 253 ? -15.177 15.545 11.756 1.00 90.62 253 ARG A N 1
ATOM 1950 C CA . ARG A 1 253 ? -14.451 14.311 12.084 1.00 90.62 253 ARG A CA 1
ATOM 1951 C C . ARG A 1 253 ? -15.115 13.573 13.239 1.00 90.62 253 ARG A C 1
ATOM 1953 O O . ARG A 1 253 ? -15.289 12.364 13.139 1.00 90.62 253 ARG A O 1
ATOM 1960 N N . VAL A 1 254 ? -15.528 14.293 14.282 1.00 92.38 254 VAL A N 1
ATOM 1961 C CA . VAL A 1 254 ? -16.232 13.723 15.440 1.00 92.38 254 VAL A CA 1
ATOM 1962 C C . VAL A 1 254 ? -17.611 13.217 15.020 1.00 92.38 254 VAL A C 1
ATOM 1964 O O . VAL A 1 254 ? -17.970 12.096 15.360 1.00 92.38 254 VAL A O 1
ATOM 1967 N N . ILE A 1 255 ? -18.336 13.957 14.171 1.00 90.44 255 ILE A N 1
ATOM 1968 C CA . ILE A 1 255 ? -19.600 13.483 13.573 1.00 90.44 255 ILE A CA 1
ATOM 1969 C C . ILE A 1 255 ? -19.385 12.155 12.827 1.00 90.44 255 ILE A C 1
ATOM 1971 O O . ILE A 1 255 ? -20.167 11.211 12.966 1.00 90.44 255 ILE A O 1
ATOM 1975 N N . GLY A 1 256 ? -18.306 12.063 12.043 1.00 88.62 256 GLY A N 1
ATOM 1976 C CA . GLY A 1 256 ? -17.928 10.839 11.339 1.00 88.62 256 GLY A CA 1
ATOM 1977 C C . GLY A 1 256 ? -17.568 9.680 12.274 1.00 88.62 256 GLY A C 1
ATOM 1978 O O . GLY A 1 256 ? -17.962 8.545 11.998 1.00 88.62 256 GLY A O 1
ATOM 1979 N N . ASN A 1 257 ? -16.852 9.953 13.367 1.00 90.81 257 ASN A N 1
ATOM 1980 C CA . ASN A 1 257 ? -16.496 8.963 14.386 1.00 90.81 257 ASN A CA 1
ATOM 1981 C C . ASN A 1 257 ? -17.741 8.432 15.096 1.00 90.81 257 ASN A C 1
ATOM 1983 O O . ASN A 1 257 ? -17.965 7.231 15.055 1.00 90.81 257 ASN A O 1
ATOM 1987 N N . LEU A 1 258 ? -18.621 9.312 15.580 1.00 91.75 258 LEU A N 1
ATOM 1988 C CA . LEU A 1 258 ? -19.900 8.946 16.199 1.00 91.75 258 LEU A CA 1
ATOM 1989 C C . LEU A 1 258 ? -20.749 8.043 15.292 1.00 91.75 258 LEU A C 1
ATOM 1991 O O . LEU A 1 258 ? -21.306 7.034 15.726 1.00 91.75 258 LEU A O 1
ATOM 1995 N N . ALA A 1 259 ? -20.830 8.373 13.998 1.00 91.19 259 ALA A N 1
ATOM 1996 C CA . ALA A 1 259 ? -21.548 7.554 13.025 1.00 91.19 259 ALA A CA 1
ATOM 1997 C C . ALA A 1 259 ? -20.877 6.189 12.774 1.00 91.19 259 ALA A C 1
ATOM 1999 O O . ALA A 1 259 ? -21.555 5.226 12.402 1.00 91.19 259 ALA A O 1
ATOM 2000 N N . ASN A 1 260 ? -19.554 6.097 12.930 1.00 89.06 260 ASN A N 1
ATOM 2001 C CA . ASN A 1 260 ? -18.822 4.837 12.848 1.00 89.06 260 ASN A CA 1
ATOM 2002 C C . ASN A 1 260 ? -18.974 4.012 14.131 1.00 89.06 260 ASN A C 1
ATOM 2004 O O . ASN A 1 260 ? -19.226 2.818 14.001 1.00 89.06 260 ASN A O 1
ATOM 2008 N N . ASP A 1 261 ? -18.914 4.632 15.308 1.00 92.50 261 ASP A N 1
ATOM 2009 C CA . ASP A 1 261 ? -19.132 4.001 16.613 1.00 92.50 261 ASP A CA 1
ATOM 2010 C C . ASP A 1 261 ? -20.523 3.368 16.669 1.00 92.50 261 ASP A C 1
ATOM 2012 O O . ASP A 1 261 ? -20.654 2.162 16.852 1.00 92.50 261 ASP A O 1
ATOM 2016 N N . ALA A 1 262 ? -21.568 4.126 16.320 1.00 92.25 262 ALA A N 1
ATOM 2017 C CA . ALA A 1 262 ? -22.936 3.607 16.257 1.00 92.25 262 ALA A CA 1
ATOM 2018 C C . ALA A 1 262 ? -23.104 2.448 15.252 1.00 92.25 262 ALA A C 1
ATOM 2020 O O . ALA A 1 262 ? -23.964 1.578 15.420 1.00 92.25 262 ALA A O 1
ATOM 2021 N N . ARG A 1 263 ? -22.307 2.432 14.174 1.00 91.81 263 ARG A N 1
ATOM 2022 C CA . ARG A 1 263 ? -22.313 1.344 13.184 1.00 91.81 263 ARG A CA 1
ATOM 2023 C C . ARG A 1 263 ? -21.563 0.118 13.697 1.00 91.81 263 ARG A C 1
ATOM 2025 O O . ARG A 1 263 ? -22.005 -0.997 13.435 1.00 91.81 263 ARG A O 1
ATOM 2032 N N . GLN A 1 264 ? -20.437 0.321 14.373 1.00 93.69 264 GLN A N 1
ATOM 2033 C CA . GLN A 1 264 ? -19.649 -0.733 14.999 1.00 93.69 264 GLN A CA 1
ATOM 2034 C C . GLN A 1 264 ? -20.470 -1.413 16.092 1.00 93.69 264 GLN A C 1
ATOM 2036 O O . GLN A 1 264 ? -20.648 -2.624 16.022 1.00 93.69 264 GLN A O 1
ATOM 2041 N N . ASP A 1 265 ? -21.038 -0.642 17.019 1.00 93.31 265 ASP A N 1
ATOM 2042 C CA . ASP A 1 265 ? -21.804 -1.153 18.156 1.00 93.31 265 ASP A CA 1
ATOM 2043 C C . ASP A 1 265 ? -22.997 -1.987 17.679 1.00 93.31 265 ASP A C 1
ATOM 2045 O O . ASP A 1 265 ? -23.200 -3.108 18.139 1.00 93.31 265 ASP A O 1
ATOM 2049 N N . ARG A 1 266 ? -23.729 -1.500 16.667 1.00 93.94 266 ARG A N 1
ATOM 2050 C CA . ARG A 1 266 ? -24.824 -2.254 16.043 1.00 93.94 266 ARG A CA 1
ATOM 2051 C C . ARG A 1 266 ? -24.346 -3.551 15.395 1.00 93.94 266 ARG A C 1
ATOM 2053 O O . ARG A 1 266 ? -24.935 -4.598 15.630 1.00 93.94 266 ARG A O 1
ATOM 2060 N N . ALA A 1 267 ? -23.287 -3.489 14.587 1.00 92.56 267 ALA A N 1
ATOM 2061 C CA . ALA A 1 267 ? -22.775 -4.659 13.876 1.00 92.56 267 ALA A CA 1
ATOM 2062 C C . ALA A 1 267 ? -22.210 -5.724 14.830 1.00 92.56 267 ALA A C 1
ATOM 2064 O O . ALA A 1 267 ? -22.334 -6.915 14.560 1.00 92.56 267 ALA A O 1
ATOM 2065 N N . LEU A 1 268 ? -21.587 -5.302 15.932 1.00 93.88 268 LEU A N 1
ATOM 2066 C CA . LEU A 1 268 ? -21.083 -6.189 16.976 1.00 93.88 268 LEU A CA 1
ATOM 2067 C C . LEU A 1 268 ? -22.239 -6.809 17.776 1.00 93.88 268 LEU A C 1
ATOM 2069 O O . LEU A 1 268 ? -22.259 -8.027 17.949 1.00 93.88 268 LEU A O 1
ATOM 2073 N N . ALA A 1 269 ? -23.247 -6.014 18.150 1.00 93.38 269 ALA A N 1
ATOM 2074 C CA . ALA A 1 269 ? -24.446 -6.498 18.836 1.00 93.38 269 ALA A CA 1
ATOM 2075 C C . ALA A 1 269 ? -25.239 -7.517 18.000 1.00 93.38 269 ALA A C 1
ATOM 2077 O O . ALA A 1 269 ? -25.627 -8.565 18.511 1.00 93.38 269 ALA A O 1
ATOM 2078 N N . GLU A 1 270 ? -25.410 -7.277 16.694 1.00 93.50 270 GLU A N 1
ATOM 2079 C CA . GLU A 1 270 ? -26.021 -8.237 15.755 1.00 93.50 270 GLU A CA 1
ATOM 2080 C C . GLU A 1 270 ? -25.260 -9.575 15.678 1.00 93.50 270 GLU A C 1
ATOM 2082 O O . GLU A 1 270 ? -25.817 -10.588 15.254 1.00 93.50 270 GLU A O 1
ATOM 2087 N N . LYS A 1 271 ? -23.983 -9.589 16.076 1.00 93.06 271 LYS A N 1
ATOM 2088 C CA . LYS A 1 271 ? -23.124 -10.777 16.140 1.00 93.06 271 LYS A CA 1
ATOM 2089 C C . LYS A 1 271 ? -22.973 -11.346 17.555 1.00 93.06 271 LYS A C 1
ATOM 2091 O O . LYS A 1 271 ? -22.162 -12.245 17.730 1.00 93.06 271 LYS A O 1
ATOM 2096 N N . GLY A 1 272 ? -23.742 -10.855 18.531 1.00 93.25 272 GLY A N 1
ATOM 2097 C CA . GLY A 1 272 ? -23.755 -11.347 19.916 1.00 93.25 272 GLY A CA 1
ATOM 2098 C C . GLY A 1 272 ? -22.742 -10.686 20.859 1.00 93.25 272 GLY A C 1
ATOM 2099 O O . GLY A 1 272 ? -22.764 -10.931 22.068 1.00 93.25 272 GLY A O 1
ATOM 2100 N N . TRP A 1 273 ? -21.890 -9.798 20.349 1.00 95.50 273 TRP A N 1
ATOM 2101 C CA . TRP A 1 273 ? -20.906 -9.107 21.175 1.00 95.50 273 TRP A CA 1
ATOM 2102 C C . TRP A 1 273 ? -21.583 -8.010 22.000 1.00 95.50 273 TRP A C 1
ATOM 2104 O O . TRP A 1 273 ? -22.369 -7.244 21.440 1.00 95.50 273 TRP A O 1
ATOM 2114 N N . THR A 1 274 ? -21.254 -7.865 23.293 1.00 95.75 274 THR A N 1
ATOM 2115 C CA . THR A 1 274 ? -21.547 -6.588 23.975 1.00 95.75 274 THR A CA 1
ATOM 2116 C C . THR A 1 274 ? -20.331 -5.686 23.951 1.00 95.75 274 THR A C 1
ATOM 2118 O O . THR A 1 274 ? -19.202 -6.117 24.177 1.00 95.75 274 THR A O 1
ATOM 2121 N N . VAL A 1 275 ? -20.591 -4.413 23.682 1.00 96.56 275 VAL A N 1
ATOM 2122 C CA . VAL A 1 275 ? -19.585 -3.360 23.637 1.00 96.56 275 VAL A CA 1
ATOM 2123 C C . VAL A 1 275 ? -19.757 -2.497 24.878 1.00 96.56 275 VAL A C 1
ATOM 2125 O O . VAL A 1 275 ? -20.838 -1.967 25.127 1.00 96.56 275 VAL A O 1
ATOM 2128 N N . LEU A 1 276 ? -18.690 -2.356 25.656 1.00 96.88 276 LEU A N 1
ATOM 2129 C CA . LEU A 1 276 ? -18.601 -1.411 26.757 1.00 96.88 276 LEU A CA 1
ATOM 2130 C C . LEU A 1 276 ? -17.628 -0.300 26.379 1.00 96.88 276 LEU A C 1
ATOM 2132 O O . LEU A 1 276 ? -16.452 -0.550 26.125 1.00 96.88 276 LEU A O 1
ATOM 2136 N N . ARG A 1 277 ? -18.137 0.930 26.372 1.00 96.44 277 ARG A N 1
ATOM 2137 C CA . ARG A 1 277 ? -17.355 2.152 26.177 1.00 96.44 277 ARG A CA 1
ATOM 2138 C C . ARG A 1 277 ? -17.158 2.851 27.519 1.00 96.44 277 ARG A C 1
ATOM 2140 O O . ARG A 1 277 ? -18.122 3.012 28.284 1.00 96.44 277 ARG A O 1
ATOM 2147 N N . PHE A 1 278 ? -15.920 3.233 27.801 1.00 97.12 278 PHE A N 1
ATOM 2148 C CA . PHE A 1 278 ? -15.530 4.001 28.978 1.00 97.12 278 PHE A CA 1
ATOM 2149 C C . PHE A 1 278 ? -14.931 5.326 28.532 1.00 97.12 278 PHE A C 1
ATOM 2151 O O . PHE A 1 278 ? -14.006 5.331 27.723 1.00 97.12 278 PHE A O 1
ATOM 2158 N N . TRP A 1 279 ? -15.452 6.428 29.063 1.00 97.00 279 TRP A N 1
ATOM 2159 C CA . TRP A 1 279 ? -14.910 7.751 28.783 1.00 97.00 279 TRP A CA 1
ATOM 2160 C C . TRP A 1 279 ? -13.539 7.921 29.433 1.00 97.00 279 TRP A C 1
ATOM 2162 O O . TRP A 1 279 ? -13.285 7.399 30.522 1.00 97.00 279 TRP A O 1
ATOM 2172 N N . GLU A 1 280 ? -12.660 8.677 28.782 1.00 95.94 280 GLU A N 1
ATOM 2173 C CA . GLU A 1 280 ? -11.359 9.057 29.327 1.00 95.94 280 GLU A CA 1
ATOM 2174 C C . GLU A 1 280 ? -11.515 9.744 30.690 1.00 95.94 280 GLU A C 1
ATOM 2176 O O . GLU A 1 280 ? -10.788 9.396 31.628 1.00 95.94 280 GLU A O 1
ATOM 2181 N N . SER A 1 281 ? -12.489 10.650 30.829 1.00 95.25 281 SER A N 1
ATOM 2182 C CA . SER A 1 281 ? -12.803 11.292 32.108 1.00 95.25 281 SER A CA 1
ATOM 2183 C C . SER A 1 281 ? -13.137 10.290 33.208 1.00 95.25 281 SER A C 1
ATOM 2185 O O . SER A 1 281 ? -12.668 10.448 34.334 1.00 95.25 281 SER A O 1
ATOM 2187 N N . ASP A 1 282 ? -13.906 9.249 32.885 1.00 96.12 282 ASP A N 1
ATOM 2188 C CA . ASP A 1 282 ? -14.379 8.261 33.855 1.00 96.12 282 ASP A CA 1
ATOM 2189 C C . ASP A 1 282 ? -13.242 7.319 34.258 1.00 96.12 282 ASP A C 1
ATOM 2191 O O . ASP A 1 282 ? -13.030 7.071 35.440 1.00 96.12 282 ASP A O 1
ATOM 2195 N N . LEU A 1 283 ? -12.433 6.860 33.297 1.00 95.31 283 LEU A N 1
ATOM 2196 C CA . LEU A 1 283 ? -11.262 6.025 33.583 1.00 95.31 283 LEU A CA 1
ATOM 2197 C C . LEU A 1 283 ? -10.242 6.755 34.467 1.00 95.31 283 LEU A C 1
ATOM 2199 O O . LEU A 1 283 ? -9.582 6.134 35.297 1.00 95.31 283 LEU A O 1
ATOM 2203 N N . ILE A 1 284 ? -10.092 8.070 34.291 1.00 93.81 284 ILE A N 1
ATOM 2204 C CA . ILE A 1 284 ? -9.139 8.876 35.060 1.00 93.81 284 ILE A CA 1
ATOM 2205 C C . ILE A 1 284 ? -9.719 9.321 36.409 1.00 93.81 284 ILE A C 1
ATOM 2207 O O . ILE A 1 284 ? -8.975 9.389 37.389 1.00 93.81 284 ILE A O 1
ATOM 2211 N N . GLY A 1 285 ? -11.001 9.685 36.449 1.00 93.56 285 GLY A N 1
ATOM 2212 C CA . GLY A 1 285 ? -11.635 10.363 37.580 1.00 93.56 285 GLY A CA 1
ATOM 2213 C C . GLY A 1 285 ? -12.528 9.484 38.456 1.00 93.56 285 GLY A C 1
ATOM 2214 O O . GLY A 1 285 ? -12.691 9.801 39.631 1.00 93.56 285 GLY A O 1
ATOM 2215 N N . ASP A 1 286 ? -13.077 8.391 37.919 1.00 95.44 286 ASP A N 1
ATOM 2216 C CA . ASP A 1 286 ? -14.019 7.492 38.602 1.00 95.44 286 ASP A CA 1
ATOM 2217 C C . ASP A 1 286 ? -13.796 6.022 38.192 1.00 95.44 286 ASP A C 1
ATOM 2219 O O . ASP A 1 286 ? -14.659 5.320 37.645 1.00 95.44 286 ASP A O 1
ATOM 2223 N N . LEU A 1 287 ? -12.575 5.545 38.453 1.00 95.00 287 LEU A N 1
ATOM 2224 C CA . LEU A 1 287 ? -12.187 4.164 38.176 1.00 95.00 287 LEU A CA 1
ATOM 2225 C C . LEU A 1 287 ? -13.076 3.124 38.896 1.00 95.00 287 LEU A C 1
ATOM 2227 O O . LEU A 1 287 ? -13.435 2.141 38.245 1.00 95.00 287 LEU A O 1
ATOM 2231 N N . PRO A 1 288 ? -13.507 3.316 40.164 1.00 96.75 288 PRO A N 1
ATOM 2232 C CA . PRO A 1 288 ? -14.394 2.363 40.838 1.00 96.75 288 PRO A CA 1
ATOM 2233 C C . PRO A 1 288 ? -15.745 2.165 40.134 1.00 96.75 288 PRO A C 1
ATOM 2235 O O . PRO A 1 288 ? -16.246 1.040 40.064 1.00 96.75 288 PRO A O 1
ATOM 2238 N N . ALA A 1 289 ? -16.344 3.219 39.565 1.00 95.62 289 ALA A N 1
ATOM 2239 C CA . ALA A 1 289 ? -17.573 3.071 38.785 1.00 95.62 289 ALA A CA 1
ATOM 2240 C C . ALA A 1 289 ? -17.336 2.287 37.482 1.00 95.62 289 ALA A C 1
ATOM 2242 O O . ALA A 1 289 ? -18.159 1.447 37.095 1.00 95.62 289 ALA A O 1
ATOM 2243 N N . CYS A 1 290 ? -16.198 2.519 36.818 1.00 96.88 290 CYS A N 1
ATOM 2244 C CA . CYS A 1 290 ? -15.791 1.750 35.640 1.00 96.88 290 CYS A CA 1
ATOM 2245 C C . CYS A 1 290 ? -15.590 0.265 35.982 1.00 96.88 290 CYS A C 1
ATOM 2247 O O . CYS A 1 290 ? -16.087 -0.610 35.267 1.00 96.88 290 CYS A O 1
ATOM 2249 N N . GLU A 1 291 ? -14.930 -0.016 37.105 1.00 97.12 291 GLU A N 1
ATOM 2250 C CA . GLU A 1 291 ? -14.720 -1.364 37.629 1.00 97.12 291 GLU A CA 1
ATOM 2251 C C . GLU A 1 291 ? -16.046 -2.080 37.894 1.00 97.12 291 GLU A C 1
ATOM 2253 O O . GLU A 1 291 ? -16.255 -3.191 37.406 1.00 97.12 291 GLU A O 1
ATOM 2258 N N . ALA A 1 292 ? -16.983 -1.435 38.594 1.00 96.75 292 ALA A N 1
ATOM 2259 C CA . ALA A 1 292 ? -18.291 -2.013 38.889 1.00 96.75 292 ALA A CA 1
ATOM 2260 C C . ALA A 1 292 ? -19.065 -2.387 37.609 1.00 96.75 292 ALA A C 1
ATOM 2262 O O . ALA A 1 292 ? -19.673 -3.464 37.531 1.00 96.75 292 ALA A O 1
ATOM 2263 N N . ARG A 1 293 ? -19.007 -1.530 36.578 1.00 97.38 293 ARG A N 1
ATOM 2264 C CA . ARG A 1 293 ? -19.604 -1.802 35.259 1.00 97.38 293 ARG A CA 1
ATOM 2265 C C . ARG A 1 293 ? -18.952 -3.006 34.580 1.00 97.38 293 ARG A C 1
ATOM 2267 O O . ARG A 1 293 ? -19.671 -3.874 34.084 1.00 97.38 293 ARG A O 1
ATOM 2274 N N . LEU A 1 294 ? -17.618 -3.080 34.580 1.00 96.81 294 LEU A N 1
ATOM 2275 C CA . LEU A 1 294 ? -16.886 -4.197 33.984 1.00 96.81 294 LEU A CA 1
ATOM 2276 C C . LEU A 1 294 ? -17.186 -5.516 34.705 1.00 96.81 294 LEU A C 1
ATOM 2278 O O . LEU A 1 294 ? -17.579 -6.487 34.060 1.00 96.81 294 LEU A O 1
ATOM 2282 N N . ARG A 1 295 ? -17.080 -5.535 36.038 1.00 96.75 295 ARG A N 1
ATOM 2283 C CA . ARG A 1 295 ? -17.392 -6.705 36.874 1.00 96.75 295 ARG A CA 1
ATOM 2284 C C . ARG A 1 295 ? -18.794 -7.236 36.596 1.00 96.75 295 ARG A C 1
ATOM 2286 O O . ARG A 1 295 ? -18.971 -8.434 36.400 1.00 96.75 295 ARG A O 1
ATOM 2293 N N . THR A 1 296 ? -19.783 -6.344 36.531 1.00 96.12 296 THR A N 1
ATOM 2294 C CA . THR A 1 296 ? -21.175 -6.720 36.244 1.00 96.12 296 THR A CA 1
ATOM 2295 C C . THR A 1 296 ? -21.293 -7.431 34.897 1.00 96.12 296 THR A C 1
ATOM 2297 O O . THR A 1 296 ? -21.920 -8.487 34.816 1.00 96.12 296 THR A O 1
ATOM 2300 N N . ALA A 1 297 ? -20.664 -6.894 33.849 1.00 94.38 297 ALA A N 1
ATOM 2301 C CA . ALA A 1 297 ? -20.701 -7.500 32.523 1.00 94.38 297 ALA A CA 1
ATOM 2302 C C . ALA A 1 297 ? -19.970 -8.850 32.469 1.00 94.38 297 ALA A C 1
ATOM 2304 O O . ALA A 1 297 ? -20.497 -9.799 31.890 1.00 94.38 297 ALA A O 1
ATOM 2305 N N . VAL A 1 298 ? -18.802 -8.965 33.112 1.00 94.12 298 VAL A N 1
ATOM 2306 C CA . VAL A 1 298 ? -18.051 -10.229 33.199 1.00 94.12 298 VAL A CA 1
ATOM 2307 C C . VAL A 1 298 ? -18.890 -11.298 33.899 1.00 94.12 298 VAL A C 1
ATOM 2309 O O . VAL A 1 298 ? -19.105 -12.366 33.333 1.00 94.12 298 VAL A O 1
ATOM 2312 N N . LEU A 1 299 ? -19.459 -11.000 35.072 1.00 93.38 299 LEU A N 1
ATOM 2313 C CA . LEU A 1 299 ? -20.293 -11.949 35.821 1.00 93.38 299 LEU A CA 1
ATOM 2314 C C . LEU A 1 299 ? -21.533 -12.394 35.039 1.00 93.38 299 LEU A C 1
ATOM 2316 O O . LEU A 1 299 ? -21.904 -13.567 35.086 1.00 93.38 299 LEU A O 1
ATOM 2320 N N . GLN A 1 300 ? -22.180 -11.477 34.317 1.00 91.38 300 GLN A N 1
ATOM 2321 C CA . GLN A 1 300 ? -23.323 -11.814 33.469 1.00 91.38 300 GLN A CA 1
ATOM 2322 C C . GLN A 1 300 ? -22.931 -12.783 32.349 1.00 91.38 300 GLN A C 1
ATOM 2324 O O . GLN A 1 300 ? -23.687 -13.706 32.063 1.00 91.38 300 GLN A O 1
ATOM 2329 N N . ARG A 1 301 ? -21.756 -12.605 31.733 1.00 88.06 301 ARG A N 1
ATOM 2330 C CA . ARG A 1 301 ? -21.295 -13.451 30.623 1.00 88.06 301 ARG A CA 1
ATOM 2331 C C . ARG A 1 301 ? -20.741 -14.798 31.086 1.00 88.06 301 ARG A C 1
ATOM 2333 O O . ARG A 1 301 ? -21.062 -15.804 30.465 1.00 88.06 301 ARG A O 1
ATOM 2340 N N . VAL A 1 302 ? -20.013 -14.844 32.203 1.00 85.12 302 VAL A N 1
ATOM 2341 C CA . VAL A 1 302 ? -19.521 -16.104 32.794 1.00 85.12 302 VAL A CA 1
ATOM 2342 C C . VAL A 1 302 ? -20.689 -17.033 33.146 1.00 85.12 302 VAL A C 1
ATOM 2344 O O . VAL A 1 302 ? -20.675 -18.202 32.776 1.00 85.12 302 VAL A O 1
ATOM 2347 N N . ARG A 1 303 ? -21.760 -16.503 33.754 1.00 74.88 303 ARG A N 1
ATOM 2348 C CA . ARG A 1 303 ? -22.962 -17.287 34.109 1.00 74.88 303 ARG A CA 1
ATOM 2349 C C . ARG A 1 303 ? -23.723 -17.846 32.908 1.00 74.88 303 ARG A C 1
ATOM 2351 O O . ARG A 1 303 ? -24.392 -18.863 33.033 1.00 74.88 303 ARG A O 1
ATOM 2358 N N . VAL A 1 304 ? -23.665 -17.168 31.764 1.00 66.75 304 VAL A N 1
ATOM 2359 C CA . VAL A 1 304 ? -24.304 -17.627 30.520 1.00 66.75 304 VAL A CA 1
ATOM 2360 C C . VAL A 1 304 ? -23.446 -18.691 29.815 1.00 66.75 304 VAL A C 1
ATOM 2362 O O . VAL A 1 304 ? -23.980 -19.483 29.043 1.00 66.75 304 VAL A O 1
ATOM 2365 N N . GLY A 1 305 ? -22.138 -18.737 30.101 1.00 54.81 305 GLY A N 1
ATOM 2366 C CA . GLY A 1 305 ? -21.185 -19.703 29.547 1.00 54.81 305 GLY A CA 1
ATOM 2367 C C . GLY A 1 305 ? -21.007 -21.002 30.346 1.00 54.81 305 GLY A C 1
ATOM 2368 O O . GLY A 1 305 ? -20.411 -21.942 29.820 1.00 54.81 305 GLY A O 1
ATOM 2369 N N . GLU A 1 306 ? -21.514 -21.100 31.581 1.00 49.22 306 GLU A N 1
ATOM 2370 C CA . GLU A 1 306 ? -21.505 -22.357 32.344 1.00 49.22 306 GLU A CA 1
ATOM 2371 C C . GLU A 1 306 ? -22.502 -23.364 31.734 1.00 49.22 306 GLU A C 1
ATOM 2373 O O . GLU A 1 306 ? -23.704 -23.080 31.672 1.00 49.22 306 GLU A O 1
ATOM 2378 N N . PRO A 1 307 ? -22.065 -24.562 31.292 1.00 42.16 307 PRO A N 1
ATOM 2379 C CA . PRO A 1 307 ? -23.001 -25.606 30.903 1.00 42.16 307 PRO A CA 1
ATOM 2380 C C . PRO A 1 307 ? -23.850 -25.987 32.119 1.00 42.16 307 PRO A C 1
ATOM 2382 O O . PRO A 1 307 ? -23.318 -26.228 33.204 1.00 42.16 307 PRO A O 1
ATOM 2385 N N . ALA A 1 308 ? -25.174 -26.042 31.936 1.00 38.97 308 ALA A N 1
ATOM 2386 C CA . ALA A 1 308 ? -26.119 -26.411 32.983 1.00 38.97 308 ALA A CA 1
ATOM 2387 C C . ALA A 1 308 ? -25.653 -27.688 33.701 1.00 38.97 308 ALA A C 1
ATOM 2389 O O . ALA A 1 308 ? -25.539 -28.754 33.090 1.00 38.97 308 ALA A O 1
ATOM 2390 N N . ARG A 1 309 ? -25.364 -27.568 35.002 1.00 40.69 309 ARG A N 1
ATOM 2391 C CA . ARG A 1 309 ? -25.010 -28.699 35.863 1.00 40.69 309 ARG A CA 1
ATOM 2392 C C . ARG A 1 309 ? -26.156 -29.720 35.775 1.00 40.69 309 ARG A C 1
ATOM 2394 O O . ARG A 1 309 ? -27.299 -29.327 36.020 1.00 40.69 309 ARG A O 1
ATOM 2401 N N . PRO A 1 310 ? -25.910 -30.985 35.387 1.00 37.69 310 PRO A N 1
ATOM 2402 C CA . PRO A 1 310 ? -26.981 -31.970 35.335 1.00 37.69 310 PRO A CA 1
ATOM 2403 C C . PRO A 1 310 ? -27.589 -32.122 36.738 1.00 37.69 310 PRO A C 1
ATOM 2405 O O . PRO A 1 310 ? -26.846 -32.048 37.722 1.00 37.69 310 PRO A O 1
ATOM 2408 N N . PRO A 1 311 ? -28.919 -32.291 36.848 1.00 38.78 311 PRO A N 1
ATOM 2409 C CA . PRO A 1 311 ? -29.577 -32.411 38.139 1.00 38.78 311 PRO A CA 1
ATOM 2410 C C . PRO A 1 311 ? -29.012 -33.620 38.888 1.00 38.78 311 PRO A C 1
ATOM 2412 O O . PRO A 1 311 ? -28.905 -34.715 38.330 1.00 38.78 311 PRO A O 1
ATOM 2415 N N . GLU A 1 312 ? -28.629 -33.408 40.147 1.00 44.78 312 GLU A N 1
ATOM 2416 C CA . GLU A 1 312 ? -28.294 -34.485 41.072 1.00 44.78 312 GLU A CA 1
ATOM 2417 C C . GLU A 1 312 ? -29.525 -35.387 41.200 1.00 44.78 312 GLU A C 1
ATOM 2419 O O . GLU A 1 312 ? -30.540 -35.006 41.781 1.00 44.78 312 GLU A O 1
ATOM 2424 N N . HIS A 1 313 ? -29.460 -36.571 40.588 1.00 42.12 313 HIS A N 1
ATOM 2425 C CA . HIS A 1 313 ? -30.456 -37.607 40.805 1.00 42.12 313 HIS A CA 1
ATOM 2426 C C . HIS A 1 313 ? -30.327 -38.096 42.247 1.00 42.12 313 HIS A C 1
ATOM 2428 O O . HIS A 1 313 ? -29.412 -38.848 42.595 1.00 42.12 313 HIS A O 1
ATOM 2434 N N . ASP A 1 314 ? -31.269 -37.627 43.056 1.00 41.22 314 ASP A N 1
ATOM 2435 C CA . ASP A 1 314 ? -31.628 -38.139 44.366 1.00 41.22 314 ASP A CA 1
ATOM 2436 C C . ASP A 1 314 ? -31.815 -39.663 44.277 1.00 41.22 314 ASP A C 1
ATOM 2438 O O . ASP A 1 314 ? -32.721 -40.161 43.600 1.00 41.22 314 ASP A O 1
ATOM 2442 N N . ARG A 1 315 ? -30.899 -40.430 44.883 1.00 42.03 315 ARG A N 1
ATOM 2443 C CA . ARG A 1 315 ? -31.040 -41.887 45.013 1.00 42.03 315 ARG A CA 1
ATOM 2444 C C . ARG A 1 315 ? -31.957 -42.169 46.196 1.00 42.03 315 ARG A C 1
ATOM 2446 O O . ARG A 1 315 ? -31.497 -42.542 47.273 1.00 42.03 315 ARG A O 1
ATOM 2453 N N . GLY A 1 316 ? -33.250 -41.985 45.959 1.00 36.91 316 GLY A N 1
ATOM 2454 C CA . GLY A 1 316 ? -34.312 -42.512 46.802 1.00 36.91 316 GLY A CA 1
ATOM 2455 C C . GLY A 1 316 ? -34.401 -44.035 46.677 1.00 36.91 316 GLY A C 1
ATOM 2456 O O . GLY A 1 316 ? -34.674 -44.559 45.603 1.00 36.91 316 GLY A O 1
ATOM 2457 N N . GLU A 1 317 ? -34.128 -44.704 47.795 1.00 40.34 317 GLU A N 1
ATOM 2458 C CA . GLU A 1 317 ? -34.832 -45.887 48.311 1.00 40.34 317 GLU A CA 1
ATOM 2459 C C . GLU A 1 317 ? -35.138 -47.047 47.338 1.00 40.34 317 GLU A C 1
ATOM 2461 O O . GLU A 1 317 ? -36.218 -47.148 46.760 1.00 40.34 317 GLU A O 1
ATOM 2466 N N . GLU A 1 318 ? -34.239 -48.037 47.293 1.00 39.28 318 GLU A N 1
ATOM 2467 C CA . GLU A 1 318 ? -34.621 -49.419 46.978 1.00 39.28 318 GLU A CA 1
ATOM 2468 C C . GLU A 1 318 ? -35.262 -50.062 48.218 1.00 39.28 318 GLU A C 1
ATOM 2470 O O . GLU A 1 318 ? -34.584 -50.473 49.162 1.00 39.28 318 GLU A O 1
ATOM 2475 N N . GLN A 1 319 ? -36.591 -50.168 48.204 1.00 41.00 319 GLN A N 1
ATOM 2476 C CA . GLN A 1 319 ? -37.347 -51.099 49.036 1.00 41.00 319 GLN A CA 1
ATOM 2477 C C . GLN A 1 319 ? -38.163 -52.060 48.159 1.00 41.00 319 GLN A C 1
ATOM 2479 O O . GLN A 1 319 ? -38.940 -51.629 47.315 1.00 41.00 319 GLN A O 1
ATOM 2484 N N . GLN A 1 320 ? -38.033 -53.351 48.500 1.00 39.97 320 GLN A N 1
ATOM 2485 C CA . GLN A 1 320 ? -38.975 -54.468 48.294 1.00 39.97 320 GLN A CA 1
ATOM 2486 C C . GLN A 1 320 ? -39.001 -55.112 46.887 1.00 39.97 320 GLN A C 1
ATOM 2488 O O . GLN A 1 320 ? -39.404 -54.518 45.900 1.00 39.97 320 GLN A O 1
ATOM 2493 N N . SER A 1 321 ? -38.442 -56.323 46.736 1.00 39.25 321 SER A N 1
ATOM 2494 C CA . SER A 1 321 ? -39.021 -57.638 47.101 1.00 39.25 321 SER A CA 1
ATOM 2495 C C . SER A 1 321 ? -40.041 -58.146 46.080 1.00 39.25 321 SER A C 1
ATOM 2497 O O . SER A 1 321 ? -41.179 -57.685 46.084 1.00 39.25 321 SER A O 1
ATOM 2499 N N . SER A 1 322 ? -39.660 -59.164 45.297 1.00 42.06 322 SER A N 1
ATOM 2500 C CA . SER A 1 322 ? -40.508 -60.294 44.863 1.00 42.06 322 SER A CA 1
ATOM 2501 C C . SER A 1 322 ? -39.652 -61.313 44.096 1.00 42.06 322 SER A C 1
ATOM 2503 O O . SER A 1 322 ? -39.205 -61.022 42.987 1.00 42.06 322 SER A O 1
ATOM 2505 N N . GLY A 1 323 ? -39.435 -62.489 44.691 1.00 34.88 323 GLY A N 1
ATOM 2506 C CA . GLY A 1 323 ? -38.710 -63.625 44.112 1.00 34.88 323 GLY A CA 1
ATOM 2507 C C . GLY A 1 323 ? -38.212 -64.576 45.183 1.00 34.88 323 GLY A C 1
ATOM 2508 O O . GLY A 1 323 ? -37.110 -64.306 45.703 1.00 34.88 323 GLY A O 1
#

Solvent-accessible surface area (backbone atoms only — not comparable to full-atom values): 18909 Å² total; per-residue (Å²): 142,86,82,93,53,94,40,77,65,52,42,56,56,77,65,63,55,68,39,81,41,60,14,78,68,79,66,48,76,40,76,41,50,43,76,46,51,73,71,72,42,73,58,39,76,42,73,63,44,42,36,66,72,67,32,67,43,78,44,60,14,80,60,77,61,53,72,37,84,39,42,38,74,44,50,75,76,70,42,84,56,48,81,42,70,71,46,63,62,39,64,41,80,39,58,14,80,70,77,60,48,76,37,78,39,47,43,70,44,50,73,72,75,43,78,54,46,76,42,74,67,42,41,57,57,70,64,61,58,65,39,82,45,65,14,86,79,78,67,48,75,39,78,42,50,54,94,38,56,91,77,55,68,46,79,41,72,68,48,40,54,57,46,54,76,68,39,67,67,56,42,32,52,52,28,48,56,50,39,59,54,54,73,72,50,81,78,51,74,45,46,53,51,51,52,51,52,51,52,54,52,32,58,75,77,39,67,88,62,65,70,42,71,56,34,73,45,93,57,58,46,64,36,56,27,32,26,72,92,58,39,36,36,40,37,61,37,47,44,58,62,60,38,70,46,74,77,34,52,73,39,72,66,21,46,50,40,44,59,45,50,61,49,49,52,50,57,37,44,78,68,66,29,48,76,46,78,40,44,32,65,40,60,74,74,39,44,69,62,53,47,55,55,50,50,52,54,52,55,56,37,53,65,71,68,55,77,81,77,76,80,82,78,77,85,77,77,95,74,83,89,89,136